Protein AF-A0A1X3S250-F1 (afdb_monomer)

Solvent-accessible surface area (backbone atoms only — not comparable to full-atom values): 18197 Å² total; per-residue (Å²): 143,84,85,87,80,84,82,84,82,81,82,79,81,74,83,74,82,69,75,74,77,58,88,49,60,51,81,50,33,41,76,58,89,95,43,52,24,30,37,88,42,95,91,46,81,68,36,69,43,74,90,66,44,82,90,53,36,37,72,77,42,85,48,98,58,72,47,31,34,34,35,21,74,93,45,43,24,33,60,45,40,74,47,64,90,83,69,45,76,91,66,44,45,75,47,97,41,36,34,41,36,37,89,93,40,46,23,20,75,65,39,76,51,96,61,88,76,51,73,92,52,51,44,81,55,57,51,50,37,33,33,38,62,73,49,42,27,39,61,71,52,52,68,53,80,93,62,49,36,85,54,52,43,71,61,41,74,32,28,32,32,33,87,52,34,35,37,30,53,70,104,54,80,37,79,44,80,50,89,82,46,73,45,56,40,77,65,21,59,51,34,29,39,47,65,82,40,32,23,47,68,74,44,77,38,87,87,54,46,65,92,42,52,42,66,76,32,56,48,35,34,33,24,72,73,15,38,20,48,65,84,51,74,34,74,60,58,60,91,87,59,59,50,87,54,49,40,77,78,48,99,43,30,34,31,56,70,72,51,34,33,42,47,54,74,48,61,43,64,50,75,87,42,50,55,89,56,51,47,77,50,77,52,100,52,37,39,34,43,28,38,90,85,40,37,32,45,29,35,53,58,78,66,100,73,44,38,53,74,46,78,103

Foldseek 3Di:
DDDDDDDDDDDDPDPPPPPPPPPFQDPCWDDDPNFIWGHLDPPDDTATAPPADPVQKHWPADDNDQWTWIDHDQWIDTRSHTDDSVFDPVQWDDDPVAWIDTPQWIDGSRHTAPDGADVVQWDDAAAQWIHSLVWIAGSRNHTDPPDNSVQWHAQHHQWIDGPFWIWGDDPDIDIGGADPDKHAQPPAAQWIQGNNFIGRSNHTDPPAHSVQWADAHNQWIDGLQAIGRRNDGARADDNPDRSVQWHDPDPQWIDSQPWIWGHALYIDTDPPARPVQWDWDDDVQWIWIHSPPWIKIWGNDDDPRDIDIDTD

Secondary structure (DSSP, 8-state):
--PPPP----------------TT--TTEEEETTEEEE-SSTTSPPEEPTT--TTT-EEEE--SSS--EEEETTEEEETTEEPPTT--GGG-EEETTTEEEETTEEEETTEEPSS---TTT-EE-STTEEE-SS-EEETTS-B-TT--TTT-EEEETTEEE-SSEEEEEESEEEEEE-SS-EEE-TTSTTEEEETTEEEETTEEETT--TTT-EE-SSSEEEETTEEEETTEEE--S-TT--GGG-EESSSSEEE-SS-EEEESSSEEEE-S--TTT-EEEEETTEEEEE-SS-EEEEES-SSSS--EEEE-

Mean predicted aligned error: 8.15 Å

Organism: NCBI:txid1082703

InterPro domains:
  IPR027375 DKNYY family [PF13644] (49-168)

Radius of gyration: 29.49 Å; Cα contacts (8 Å, |Δi|>4): 627; chains: 1; bounding box: 50×107×64 Å

pLDDT: mean 89.47, std 16.13, range [28.0, 98.62]

Nearest PDB structures (foldseek):
  5mu3-assembly1_B  TM=7.325E-01  e=1.587E+00  Kluyveromyces lactis NRRL Y-1140
  4bq8-assembly1_C  TM=4.666E-01  e=1.672E+00  Homo sapiens
  1jy4-assembly1_B  TM=6.404E-01  e=6.134E+00  unclassified
  4q1v-assembly1_B  TM=1.513E-01  e=3.211E-02  Bacteroides ovatus ATCC 8483
  8fjp-assembly1_A  TM=1.403E-01  e=2.200E-01  Aedes aegypti

Sequence (312 aa):
MRKASAVFVVFFATQQCMAMEKDNVKYPYKLIGDKIVFQPAANIAPEVLPDINPESFKVIYRNHGGINIASSGENYYCNASKLPNDFNPDAARVFDGEFLFANNKAYAECNLLDFNVDVEHFKDLDFPFFTDKKVVLTITGEKIEGVDAGSFVTLSTHQAKDKNNYYFVAGKTVVLPYKRNASAYPPCYGWANIDGALYYEGSKHPDADVSTFKCFSFTMSADKHGFYVYDKRQPVIPADTAVKNINPVSEHVFSDGKYVWFVAVDAELIKDVNPKKMHIEQDSGEVRISDGVNQWACILMKDKYDSSCHKI

Structure (mmCIF, N/CA/C/O backbone):
data_AF-A0A1X3S250-F1
#
_entry.id   AF-A0A1X3S250-F1
#
loop_
_atom_site.group_PDB
_atom_site.id
_atom_site.type_symbol
_atom_site.label_atom_id
_atom_site.label_alt_id
_atom_site.label_comp_id
_atom_site.label_asym_id
_atom_site.label_entity_id
_atom_site.label_seq_id
_atom_site.pdbx_PDB_ins_code
_atom_site.Cartn_x
_atom_site.Cartn_y
_atom_site.Cartn_z
_atom_site.occupancy
_atom_site.B_iso_or_equiv
_atom_site.auth_seq_id
_atom_site.auth_comp_id
_atom_site.auth_asym_id
_atom_site.auth_atom_id
_atom_site.pdbx_PDB_model_num
ATOM 1 N N . MET A 1 1 ? 16.257 83.899 32.063 1.00 41.50 1 MET A N 1
ATOM 2 C CA . MET A 1 1 ? 15.112 83.629 31.165 1.00 41.50 1 MET A CA 1
ATOM 3 C C . MET A 1 1 ? 15.396 82.388 30.331 1.00 41.50 1 MET A C 1
ATOM 5 O O . MET A 1 1 ? 16.230 82.465 29.443 1.00 41.50 1 MET A O 1
ATOM 9 N N . ARG A 1 2 ? 14.722 81.269 30.607 1.00 34.72 2 ARG A N 1
ATOM 10 C CA . ARG A 1 2 ? 14.191 80.315 29.614 1.00 34.72 2 ARG A CA 1
ATOM 11 C C . ARG A 1 2 ? 13.387 79.254 30.370 1.00 34.72 2 ARG A C 1
ATOM 13 O O . ARG A 1 2 ? 13.834 78.732 31.382 1.00 34.72 2 ARG A O 1
ATOM 20 N N . LYS A 1 3 ? 12.143 79.098 29.924 1.00 33.22 3 LYS A N 1
ATOM 21 C CA . LYS A 1 3 ? 11.035 78.387 30.563 1.00 33.22 3 LYS A CA 1
ATOM 22 C C . LYS A 1 3 ? 11.255 76.872 30.513 1.00 33.22 3 LYS A C 1
ATOM 24 O O . LYS A 1 3 ? 11.549 76.350 29.441 1.00 33.22 3 LYS A O 1
ATOM 29 N N . ALA A 1 4 ? 11.031 76.184 31.630 1.00 31.53 4 ALA A N 1
ATOM 30 C CA . ALA A 1 4 ? 10.758 74.752 31.637 1.00 31.53 4 ALA A CA 1
ATOM 31 C C . ALA A 1 4 ? 9.284 74.550 31.251 1.00 31.53 4 ALA A C 1
ATOM 33 O O . ALA A 1 4 ? 8.396 75.066 31.927 1.00 31.53 4 ALA A O 1
ATOM 34 N N .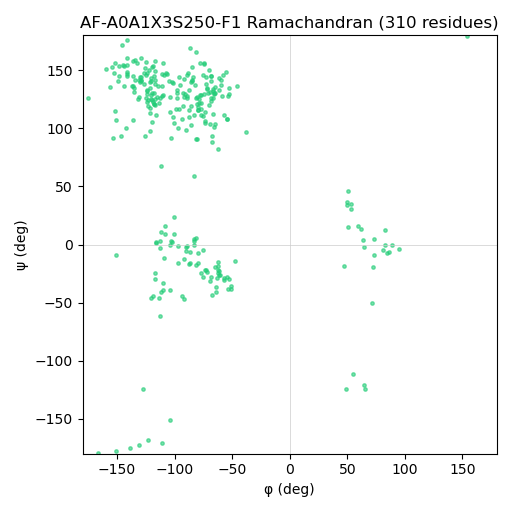 SER A 1 5 ? 9.030 73.857 30.140 1.00 34.75 5 SER A N 1
ATOM 35 C CA . SER A 1 5 ? 7.689 73.389 29.779 1.00 34.75 5 SER A CA 1
ATOM 36 C C . SER A 1 5 ? 7.559 71.945 30.249 1.00 34.75 5 SER A C 1
ATOM 38 O O . SER A 1 5 ? 8.313 71.086 29.798 1.00 34.75 5 SER A O 1
ATOM 40 N N . ALA A 1 6 ? 6.637 71.696 31.176 1.00 32.72 6 ALA A N 1
ATOM 41 C CA . ALA A 1 6 ? 6.258 70.353 31.588 1.00 32.72 6 ALA A CA 1
ATOM 42 C C . ALA A 1 6 ? 5.303 69.774 30.535 1.00 32.72 6 ALA A C 1
ATOM 44 O O . ALA A 1 6 ? 4.262 70.366 30.249 1.00 32.72 6 ALA A O 1
ATOM 45 N N . VAL A 1 7 ? 5.668 68.640 29.940 1.00 33.38 7 VAL A N 1
ATOM 46 C CA . VAL A 1 7 ? 4.789 67.877 29.049 1.00 33.38 7 VAL A CA 1
ATOM 47 C C . VAL A 1 7 ? 3.975 66.920 29.915 1.00 33.38 7 VAL A C 1
ATOM 49 O O . VAL A 1 7 ? 4.530 66.039 30.566 1.00 33.38 7 VAL A O 1
ATOM 52 N N . PHE A 1 8 ? 2.659 67.116 29.936 1.00 29.16 8 PHE A N 1
ATOM 53 C CA . PHE A 1 8 ? 1.697 66.161 30.481 1.00 29.16 8 PHE A CA 1
ATOM 54 C C . PHE A 1 8 ? 1.513 65.029 29.466 1.00 29.16 8 PHE A C 1
ATOM 56 O O . PHE A 1 8 ? 1.035 65.270 28.359 1.00 29.16 8 PHE A O 1
ATOM 63 N N . VAL A 1 9 ? 1.874 63.800 29.836 1.00 31.94 9 VAL A N 1
ATOM 64 C CA . VAL A 1 9 ? 1.504 62.599 29.078 1.00 31.94 9 VAL A CA 1
ATOM 65 C C . VAL A 1 9 ? 0.330 61.947 29.795 1.00 31.94 9 VAL A C 1
ATOM 67 O O . VAL A 1 9 ? 0.462 61.435 30.904 1.00 31.94 9 VAL A O 1
ATOM 70 N N . VAL A 1 10 ? -0.837 62.016 29.161 1.00 31.94 10 VAL A N 1
ATOM 71 C CA . VAL A 1 10 ? -2.052 61.319 29.584 1.00 31.94 10 VAL A CA 1
ATOM 72 C C . VAL A 1 10 ? -1.938 59.872 29.107 1.00 31.94 10 VAL A C 1
ATOM 74 O O . VAL A 1 10 ? -1.895 59.619 27.905 1.00 31.94 10 VAL A O 1
ATOM 77 N N . PHE A 1 11 ? -1.879 58.919 30.038 1.00 28.00 11 PHE A N 1
ATOM 78 C CA . PHE A 1 11 ? -2.019 57.502 29.712 1.00 28.00 11 PHE A CA 1
ATOM 79 C C . PHE A 1 11 ? -3.487 57.213 29.384 1.00 28.00 11 PHE A C 1
ATOM 81 O O . PHE A 1 11 ? -4.334 57.155 30.275 1.00 28.00 11 PHE A O 1
ATOM 88 N N . PHE A 1 12 ? -3.793 57.008 28.104 1.00 32.56 12 PHE A N 1
ATOM 89 C CA . PHE A 1 12 ? -4.998 56.285 27.716 1.00 32.56 12 PHE A CA 1
ATOM 90 C C . PHE A 1 12 ? -4.765 54.802 28.011 1.00 32.56 12 PHE A C 1
ATOM 92 O O . PHE A 1 12 ? -4.041 54.121 27.285 1.00 32.56 12 PHE A O 1
ATOM 99 N N . ALA A 1 13 ? -5.370 54.303 29.089 1.00 32.78 13 ALA A N 1
ATOM 100 C CA . ALA A 1 13 ? -5.520 52.872 29.303 1.00 32.78 13 ALA A CA 1
ATOM 101 C C . ALA A 1 13 ? -6.493 52.341 28.240 1.00 32.78 13 ALA A C 1
ATOM 103 O O . ALA A 1 13 ? -7.710 52.405 28.398 1.00 32.78 13 ALA A O 1
ATOM 104 N N . THR A 1 14 ? -5.955 51.867 27.118 1.00 34.59 14 THR A N 1
ATOM 105 C CA . THR A 1 14 ? -6.724 51.026 26.206 1.00 34.59 14 THR A CA 1
ATOM 106 C C . THR A 1 14 ? -6.856 49.666 26.870 1.00 34.59 14 THR A C 1
ATOM 108 O O . THR A 1 14 ? -5.876 48.976 27.142 1.00 34.59 14 THR A O 1
ATOM 111 N N . GLN A 1 15 ? -8.092 49.321 27.210 1.00 38.25 15 GLN A N 1
ATOM 112 C CA . GLN A 1 15 ? -8.458 48.025 27.747 1.00 38.25 15 GLN A CA 1
ATOM 113 C C . GLN A 1 15 ? -8.254 46.994 26.630 1.00 38.25 15 GLN A C 1
ATOM 115 O O . GLN A 1 15 ? -9.145 46.734 25.825 1.00 38.25 15 GLN A O 1
ATOM 120 N N . GLN A 1 16 ? -7.041 46.452 26.529 1.00 37.09 16 GLN A N 1
ATOM 121 C CA . GLN A 1 16 ? -6.788 45.252 25.748 1.00 37.09 16 GLN A CA 1
ATOM 122 C C . GLN A 1 16 ? -7.556 44.116 26.424 1.00 37.09 16 GLN A C 1
ATOM 124 O O . GLN A 1 16 ? -7.149 43.606 27.466 1.00 37.09 16 GLN A O 1
ATOM 129 N N . CYS A 1 17 ? -8.682 43.720 25.829 1.00 36.69 17 CYS A N 1
ATOM 130 C CA . CYS A 1 17 ? -9.191 42.362 25.967 1.00 36.69 17 CYS A CA 1
ATOM 131 C C . CYS A 1 17 ? -8.131 41.431 25.362 1.00 36.69 17 CYS A C 1
ATOM 133 O O . CYS A 1 17 ? -8.197 41.065 24.192 1.00 36.69 17 CYS A O 1
ATOM 135 N N . MET A 1 18 ? -7.102 41.108 26.144 1.00 36.44 18 MET A N 1
ATOM 136 C CA . MET A 1 18 ? -6.281 39.944 25.871 1.00 36.44 18 MET A CA 1
ATOM 137 C C . MET A 1 18 ? -7.172 38.741 26.156 1.00 36.44 18 MET A C 1
ATOM 139 O O . MET A 1 18 ? -7.466 38.436 27.311 1.00 36.44 18 MET A O 1
ATOM 143 N N . ALA A 1 19 ? -7.662 38.102 25.093 1.00 41.16 19 ALA A N 1
ATOM 144 C CA . ALA A 1 19 ? -8.111 36.727 25.188 1.00 41.16 19 ALA A CA 1
ATOM 145 C C . ALA A 1 19 ? -6.930 35.948 25.774 1.00 41.16 19 ALA A C 1
ATOM 147 O O . ALA A 1 19 ? -5.893 35.823 25.127 1.00 41.16 19 ALA A O 1
ATOM 148 N N . MET A 1 20 ? -7.046 35.532 27.036 1.00 40.56 20 MET A N 1
ATOM 149 C CA . MET A 1 20 ? -6.095 34.600 27.621 1.00 40.56 20 MET A CA 1
ATOM 150 C C . MET A 1 20 ? -6.108 33.367 26.720 1.00 40.56 20 MET A C 1
ATOM 152 O O . MET A 1 20 ? -7.121 32.666 26.662 1.00 40.56 20 MET A O 1
ATOM 156 N N . GLU A 1 21 ? -5.020 33.116 25.991 1.00 45.66 21 GLU A N 1
ATOM 157 C CA . GLU A 1 21 ? -4.751 31.769 25.504 1.00 45.66 21 GLU A CA 1
ATOM 158 C C . GLU A 1 21 ? -4.775 30.881 26.745 1.00 45.66 21 GLU A C 1
ATOM 160 O O . GLU A 1 21 ? -3.934 30.991 27.635 1.00 45.66 21 GLU A O 1
ATOM 165 N N . LYS A 1 22 ? -5.824 30.070 26.879 1.00 56.41 22 LYS A N 1
ATOM 166 C CA . LYS A 1 22 ? -5.882 29.073 27.937 1.00 56.41 22 LYS A CA 1
ATOM 167 C C . LYS A 1 22 ? -4.772 28.074 27.643 1.00 56.41 22 LYS A C 1
ATOM 169 O O . LYS A 1 22 ? -4.968 27.195 26.808 1.00 56.41 22 LYS A O 1
ATOM 174 N N . ASP A 1 23 ? -3.649 28.190 28.353 1.00 63.84 23 ASP A N 1
ATOM 175 C CA . ASP A 1 23 ? -2.428 27.362 28.244 1.00 63.84 23 ASP A CA 1
ATOM 176 C C . ASP A 1 23 ? -2.672 25.831 28.219 1.00 63.84 23 ASP A C 1
ATOM 178 O O . ASP A 1 23 ? -1.792 25.038 27.865 1.00 63.84 23 ASP A O 1
ATOM 182 N N . ASN A 1 24 ? -3.879 25.389 28.584 1.00 70.88 24 ASN A N 1
ATOM 183 C CA . ASN A 1 24 ? -4.291 23.990 28.627 1.00 70.88 24 ASN A CA 1
ATOM 184 C C . ASN A 1 24 ? -4.855 23.447 27.300 1.00 70.88 24 ASN A C 1
ATOM 186 O O . ASN A 1 24 ? -4.916 22.226 27.132 1.00 70.88 24 ASN A O 1
ATOM 190 N N . VAL A 1 25 ? -5.254 24.305 26.351 1.00 84.19 25 VAL A N 1
ATOM 191 C CA . VAL A 1 25 ? -5.767 23.870 25.040 1.00 84.19 25 VAL A CA 1
ATOM 192 C C . VAL A 1 25 ? -4.602 23.764 24.063 1.00 84.19 25 VAL A C 1
ATOM 194 O O . VAL A 1 25 ? -4.134 24.754 23.508 1.00 84.19 25 VAL A O 1
ATOM 197 N N . LYS A 1 26 ? -4.107 22.541 23.876 1.00 87.38 26 LYS A N 1
ATOM 198 C CA . LYS A 1 26 ? -2.949 22.246 23.026 1.00 87.38 26 LYS A CA 1
ATOM 199 C C . LYS A 1 26 ? -3.382 21.481 21.784 1.00 87.38 26 LYS A C 1
ATOM 201 O O . LYS A 1 26 ? -4.267 20.629 21.861 1.00 87.38 26 LYS A O 1
ATOM 206 N N . TYR A 1 27 ? -2.682 21.723 20.676 1.00 86.94 27 TYR A N 1
ATOM 207 C CA . TYR A 1 27 ? -2.815 20.939 19.446 1.00 86.94 27 TYR A CA 1
ATOM 208 C C . TYR A 1 27 ? -2.828 19.420 19.752 1.00 86.94 27 TYR A C 1
ATOM 210 O O . TYR A 1 27 ? -1.999 18.982 20.563 1.00 86.94 27 TYR A O 1
ATOM 218 N N . PRO A 1 28 ? -3.720 18.620 19.126 1.00 92.25 28 PRO A N 1
ATOM 219 C CA . PRO A 1 28 ? -4.614 18.967 18.005 1.00 92.25 28 PRO A CA 1
ATOM 220 C C . PRO A 1 28 ? -5.911 19.696 18.386 1.00 92.25 28 PRO A C 1
ATOM 222 O O . PRO A 1 28 ? -6.731 19.974 17.515 1.00 92.25 28 PRO A O 1
ATOM 225 N N . TYR A 1 29 ? -6.096 20.057 19.655 1.00 93.75 29 TYR A N 1
ATOM 226 C CA . TYR A 1 29 ? -7.234 20.856 20.099 1.00 93.75 29 TYR A CA 1
ATOM 227 C C . TYR A 1 29 ? -6.938 22.353 20.013 1.00 93.75 29 TYR A C 1
ATOM 229 O O . TYR A 1 29 ? -5.799 22.786 20.203 1.00 93.75 29 TYR A O 1
ATOM 237 N N . LYS A 1 30 ? -7.965 23.155 19.725 1.00 92.00 30 LYS A N 1
ATOM 238 C CA . LYS A 1 30 ? -7.866 24.619 19.629 1.00 92.00 30 LYS A CA 1
ATOM 239 C C . LYS A 1 30 ? -9.104 25.285 20.210 1.00 92.00 30 LYS A C 1
ATOM 241 O O . LYS A 1 30 ? -10.186 24.703 20.209 1.00 92.00 30 LYS A O 1
ATOM 246 N N . LEU A 1 31 ? -8.940 26.520 20.668 1.00 90.12 31 LEU A N 1
ATOM 247 C CA . LEU A 1 31 ? -10.047 27.389 21.043 1.00 90.12 31 LEU A CA 1
ATOM 248 C C . LEU A 1 31 ? -10.439 28.238 19.823 1.00 90.12 31 LEU A C 1
ATOM 250 O O . LEU A 1 31 ? -9.614 28.990 19.307 1.00 90.12 31 LEU A O 1
ATOM 254 N N . ILE A 1 32 ? -11.679 28.111 19.350 1.00 89.06 32 ILE A N 1
ATOM 255 C CA . ILE A 1 32 ? -12.254 28.962 18.299 1.00 89.06 32 ILE A CA 1
ATOM 256 C C . ILE A 1 32 ? -13.474 29.666 18.891 1.00 89.06 32 ILE A C 1
ATOM 258 O O . ILE A 1 32 ? -14.523 29.055 19.095 1.00 89.06 32 ILE A O 1
ATOM 262 N N . GLY A 1 33 ? -13.325 30.959 19.182 1.00 85.94 33 GLY A N 1
ATOM 263 C CA . GLY A 1 33 ? -14.316 31.698 19.962 1.00 85.94 33 GLY A CA 1
ATOM 264 C C . GLY A 1 33 ? -14.408 31.141 21.384 1.00 85.94 33 GLY A C 1
ATOM 265 O O . GLY A 1 33 ? -13.413 31.107 22.102 1.00 85.94 33 GLY A O 1
ATOM 266 N N . ASP A 1 34 ? -15.595 30.691 21.776 1.00 85.06 34 ASP A N 1
ATOM 267 C CA . ASP A 1 34 ? -15.893 30.045 23.059 1.00 85.06 34 ASP A CA 1
ATOM 268 C C . ASP A 1 34 ? -15.893 28.506 22.987 1.00 85.06 34 ASP A C 1
ATOM 270 O O . ASP A 1 34 ? -16.083 27.835 24.004 1.00 85.06 34 ASP A O 1
ATOM 274 N N . LYS A 1 35 ? -15.657 27.931 21.802 1.00 90.56 35 LYS A N 1
ATOM 275 C CA . LYS A 1 35 ? -15.717 26.485 21.559 1.00 90.56 35 LYS A CA 1
ATOM 276 C C . LYS A 1 35 ? -14.330 25.869 21.514 1.00 90.56 35 LYS A C 1
ATOM 278 O O . LYS A 1 35 ? -13.418 26.407 20.886 1.00 90.56 35 LYS A O 1
ATOM 283 N N . ILE A 1 36 ? -14.199 24.691 22.115 1.00 93.50 36 ILE A N 1
ATOM 284 C CA . ILE A 1 36 ? -13.033 23.832 21.913 1.00 93.50 36 ILE A CA 1
ATOM 285 C C . ILE A 1 36 ? -13.324 22.890 20.751 1.00 93.50 36 ILE A C 1
ATOM 287 O O . ILE A 1 36 ? -14.373 22.245 20.699 1.00 93.50 36 ILE A O 1
ATOM 291 N N . VAL A 1 37 ? -12.388 22.841 19.810 1.00 94.62 37 VAL A N 1
ATOM 292 C CA . VAL A 1 37 ? -12.476 22.017 18.607 1.00 94.62 37 VAL A CA 1
ATOM 293 C C . VAL A 1 37 ? -11.289 21.071 18.516 1.00 94.62 37 VAL A C 1
ATOM 295 O O . VAL A 1 37 ? -10.192 21.406 18.965 1.00 94.62 37 VAL A O 1
ATOM 298 N N . PHE A 1 38 ? -11.497 19.918 17.895 1.00 95.12 38 PHE A N 1
ATOM 299 C CA . PHE A 1 38 ? -10.444 19.033 17.419 1.00 95.12 38 PHE A CA 1
ATOM 300 C C . PHE A 1 38 ? -10.128 19.384 15.964 1.00 95.12 38 PHE A C 1
ATOM 302 O O . PHE A 1 38 ? -11.022 19.473 15.124 1.00 95.12 38 PHE A O 1
ATOM 309 N N . GLN A 1 39 ? -8.855 19.634 15.665 1.00 93.44 39 GLN A N 1
ATOM 310 C CA . GLN A 1 39 ? -8.399 19.942 14.316 1.00 93.44 39 GLN A CA 1
ATOM 311 C C . GLN A 1 39 ? -6.978 19.387 14.096 1.00 93.44 39 GLN A C 1
ATOM 313 O O . GLN A 1 39 ? -5.990 20.076 14.383 1.00 93.44 39 GLN A O 1
ATOM 318 N N . PRO A 1 40 ? -6.851 18.161 13.559 1.00 90.81 40 PRO A N 1
ATOM 319 C CA . PRO A 1 40 ? -5.563 17.482 13.438 1.00 90.81 40 PRO A CA 1
ATOM 320 C C . PRO A 1 40 ? -4.673 18.082 12.345 1.00 90.81 40 PRO A C 1
ATOM 322 O O . PRO A 1 40 ? -3.456 17.984 12.427 1.00 90.81 40 PRO A O 1
ATOM 325 N N . ALA A 1 41 ? -5.222 18.782 11.354 1.00 89.31 41 ALA A N 1
ATOM 326 C CA . ALA A 1 41 ? -4.429 19.507 10.365 1.00 89.31 41 ALA A CA 1
ATOM 327 C C . ALA A 1 41 ? -5.115 20.813 9.961 1.00 89.31 41 ALA A C 1
ATOM 329 O O . ALA A 1 41 ? -6.335 20.935 10.033 1.00 89.31 41 ALA A O 1
ATOM 330 N N . ALA A 1 42 ? -4.336 21.805 9.524 1.00 87.19 42 ALA A N 1
ATOM 331 C CA . ALA A 1 42 ? -4.861 23.130 9.180 1.00 87.19 42 ALA A CA 1
ATOM 332 C C . ALA A 1 42 ? -5.890 23.102 8.031 1.00 87.19 42 ALA A C 1
ATOM 334 O O . ALA A 1 42 ? -6.751 23.974 7.962 1.00 87.19 42 ALA A O 1
ATOM 335 N N . ASN A 1 43 ? -5.806 22.102 7.152 1.00 89.75 43 ASN A N 1
ATOM 336 C CA . ASN A 1 43 ? -6.699 21.885 6.015 1.00 89.75 43 ASN A CA 1
ATOM 337 C C . ASN A 1 43 ? -7.922 21.004 6.333 1.00 89.75 43 ASN A C 1
ATOM 339 O O . ASN A 1 43 ? -8.741 20.786 5.444 1.00 89.75 43 ASN A O 1
ATOM 343 N N . ILE A 1 44 ? -8.054 20.491 7.560 1.00 90.31 44 ILE A N 1
ATOM 344 C CA . ILE A 1 44 ? -9.221 19.716 8.003 1.00 90.31 44 ILE A CA 1
ATOM 345 C C . ILE A 1 44 ? -10.192 20.662 8.714 1.00 90.31 44 ILE A C 1
ATOM 347 O O . ILE A 1 44 ? -9.771 21.528 9.488 1.00 90.31 44 ILE A O 1
ATOM 351 N N . ALA A 1 45 ? -11.489 20.527 8.432 1.00 94.12 45 ALA A N 1
ATOM 352 C CA . ALA A 1 45 ? -12.516 21.314 9.104 1.00 94.12 45 ALA A CA 1
ATOM 353 C C . ALA A 1 45 ? -12.503 21.013 10.617 1.00 94.12 45 ALA A C 1
ATOM 355 O O . ALA A 1 45 ? -12.448 19.845 10.994 1.00 94.12 45 ALA A O 1
ATOM 356 N N . PRO A 1 46 ? -12.528 22.033 11.491 1.00 94.38 46 PRO A N 1
ATOM 357 C CA . PRO A 1 46 ? -12.528 21.810 12.929 1.00 94.38 46 PRO A CA 1
ATOM 358 C C . PRO A 1 46 ? -13.833 21.146 13.385 1.00 94.38 46 PRO A C 1
ATOM 360 O O . PRO A 1 46 ? -14.924 21.622 13.066 1.00 94.38 46 PRO A O 1
ATOM 363 N N . GLU A 1 47 ? -13.715 20.093 14.186 1.00 95.81 47 GLU A N 1
ATOM 364 C CA . GLU A 1 47 ? -14.847 19.384 14.783 1.00 95.81 47 GLU A CA 1
ATOM 365 C C . GLU A 1 47 ? -15.082 19.873 16.212 1.00 95.81 47 GLU A C 1
ATOM 367 O O . GLU A 1 47 ? -14.166 19.902 17.032 1.00 95.81 47 GLU A O 1
ATOM 372 N N . VAL A 1 48 ? -16.308 20.295 16.521 1.00 94.62 48 VAL A N 1
ATOM 373 C CA . VAL A 1 48 ? -16.656 20.844 17.840 1.00 94.62 48 VAL A CA 1
ATOM 374 C C . VAL A 1 48 ? -16.831 19.712 18.845 1.00 94.62 48 VAL A C 1
ATOM 376 O O . VAL A 1 48 ? -17.622 18.801 18.609 1.00 94.62 48 VAL A O 1
ATOM 379 N N . LEU A 1 49 ? -16.157 19.807 19.992 1.00 94.44 49 LEU A N 1
ATOM 380 C CA . LEU A 1 49 ? -16.380 18.871 21.090 1.00 94.44 49 LEU A CA 1
ATOM 381 C C . LEU A 1 49 ? -17.687 19.238 21.824 1.00 94.44 49 LEU A C 1
ATOM 383 O O . LEU A 1 49 ? -17.855 20.401 22.214 1.00 94.44 49 LEU A O 1
ATOM 387 N N . PRO A 1 50 ? -18.613 18.285 22.036 1.00 90.81 50 PRO A N 1
ATOM 388 C CA . PRO A 1 50 ? -19.844 18.532 22.785 1.00 90.81 50 PRO A CA 1
ATOM 389 C C . PRO A 1 50 ? -19.569 18.628 24.294 1.00 90.81 50 PRO A C 1
ATOM 391 O O . PRO A 1 50 ? -18.600 18.061 24.780 1.00 90.81 50 PRO A O 1
ATOM 394 N N . ASP A 1 51 ? -20.441 19.301 25.052 1.00 89.88 51 ASP A N 1
ATOM 395 C CA . ASP A 1 51 ? -20.457 19.299 26.531 1.00 89.88 51 ASP A CA 1
ATOM 396 C C . ASP A 1 51 ? -19.126 19.661 27.231 1.00 89.88 51 ASP A C 1
ATOM 398 O O . ASP A 1 51 ? -18.787 19.128 28.296 1.00 89.88 51 ASP A O 1
ATOM 402 N N . ILE A 1 52 ? -18.357 20.579 26.642 1.00 91.25 52 ILE A N 1
ATOM 403 C CA . ILE A 1 52 ? -17.076 21.030 27.191 1.00 91.25 52 ILE A CA 1
ATOM 404 C C . ILE A 1 52 ? -17.265 22.194 28.161 1.00 91.25 52 ILE A C 1
ATOM 406 O O . ILE A 1 52 ? -17.895 23.199 27.845 1.00 91.25 52 ILE A O 1
ATOM 410 N N . ASN A 1 53 ? -16.611 22.094 29.316 1.00 88.75 53 ASN A N 1
ATOM 411 C CA . ASN A 1 53 ? -16.222 23.228 30.142 1.00 88.75 53 ASN A CA 1
ATOM 412 C C . ASN A 1 53 ? -14.777 23.644 29.784 1.00 88.75 53 ASN A C 1
ATOM 414 O O . ASN A 1 53 ? -13.824 22.939 30.145 1.00 88.75 53 ASN A O 1
ATOM 418 N N . PRO A 1 54 ? -14.576 24.791 29.107 1.00 84.31 54 PRO A N 1
ATOM 419 C CA . PRO A 1 54 ? -13.247 25.221 28.687 1.00 84.31 54 PRO A CA 1
ATOM 420 C C . PRO A 1 54 ? -12.286 25.533 29.844 1.00 84.31 54 PRO A C 1
ATOM 422 O O . PRO A 1 54 ? -11.085 25.592 29.614 1.00 84.31 54 PRO A O 1
ATOM 425 N N . GLU A 1 55 ? -12.769 25.780 31.068 1.00 86.12 55 GLU A N 1
ATOM 426 C CA . GLU A 1 55 ? -11.903 26.022 32.241 1.00 86.12 55 GLU A CA 1
ATOM 427 C C . GLU A 1 55 ? -11.265 24.742 32.789 1.00 86.12 55 GLU A C 1
ATOM 429 O O . GLU A 1 55 ? -10.182 24.778 33.371 1.00 86.12 55 GLU A O 1
ATOM 434 N N . SER A 1 56 ? -11.920 23.597 32.604 1.00 91.50 56 SER A N 1
ATOM 435 C CA . SER A 1 56 ? -11.439 22.300 33.087 1.00 91.50 56 SER A CA 1
ATOM 436 C C . SER A 1 56 ? -10.830 21.435 31.984 1.00 91.50 56 SER A C 1
ATOM 438 O O . SER A 1 56 ? -10.443 20.300 32.261 1.00 91.50 56 SER A O 1
ATOM 440 N N . PHE A 1 57 ? -10.745 21.950 30.751 1.00 93.69 57 PHE A N 1
ATOM 441 C CA . PHE A 1 57 ? -10.235 21.201 29.609 1.00 93.69 57 PHE A CA 1
ATOM 442 C C . PHE A 1 57 ? -8.749 20.876 29.758 1.00 93.69 57 PHE A C 1
ATOM 444 O O . PHE A 1 57 ? -7.935 21.763 30.029 1.00 93.69 57 PHE A O 1
ATOM 451 N N . LYS A 1 58 ? -8.388 19.609 29.547 1.00 93.69 58 LYS A N 1
ATOM 452 C CA . LYS A 1 58 ? -7.004 19.130 29.594 1.00 93.69 58 LYS A CA 1
ATOM 453 C C . LYS A 1 58 ? -6.776 18.051 28.549 1.00 93.69 58 LYS A C 1
ATOM 455 O O . LYS A 1 58 ? -7.565 17.120 28.428 1.00 93.69 58 LYS A O 1
ATOM 460 N N . VAL A 1 59 ? -5.653 18.130 27.844 1.00 93.25 59 VAL A N 1
ATOM 461 C CA . VAL A 1 59 ? -5.168 17.020 27.014 1.00 93.25 59 VAL A CA 1
ATOM 462 C C . VAL A 1 59 ? -4.466 16.011 27.925 1.00 93.25 59 VAL A C 1
ATOM 464 O O . VAL A 1 59 ? -3.515 16.372 28.615 1.00 93.25 59 VAL A O 1
ATOM 467 N N . ILE A 1 60 ? -4.947 14.768 27.939 1.00 92.38 60 ILE A N 1
ATOM 468 C CA . ILE A 1 60 ? -4.428 13.670 28.772 1.00 92.38 60 ILE A CA 1
ATOM 469 C C . ILE A 1 60 ? -3.399 12.853 27.996 1.00 92.38 60 ILE A C 1
ATOM 471 O O . ILE A 1 60 ? -2.334 12.531 28.514 1.00 92.38 60 ILE A O 1
ATOM 475 N N . TYR A 1 61 ? -3.708 12.542 26.741 1.00 91.62 61 TYR A N 1
ATOM 476 C CA . TYR A 1 61 ? -2.831 11.800 25.851 1.00 91.62 61 TYR A CA 1
ATOM 477 C C . TYR A 1 61 ? -2.819 12.476 24.489 1.00 91.62 61 TYR A C 1
ATOM 479 O O . TYR A 1 61 ? -3.871 12.797 23.932 1.00 91.62 61 TYR A O 1
ATOM 487 N N . ARG A 1 62 ? -1.617 12.691 23.957 1.00 89.25 62 ARG A N 1
ATOM 488 C CA . ARG A 1 62 ? -1.417 13.268 22.633 1.00 89.25 62 ARG A CA 1
ATOM 489 C C . ARG A 1 62 ? -0.558 12.331 21.812 1.00 89.25 62 ARG A C 1
ATOM 491 O O . ARG A 1 62 ? 0.568 12.035 22.208 1.00 89.25 62 ARG A O 1
ATOM 498 N N . ASN A 1 63 ? -1.064 11.972 20.646 1.00 82.94 63 ASN A N 1
ATOM 499 C CA . ASN A 1 63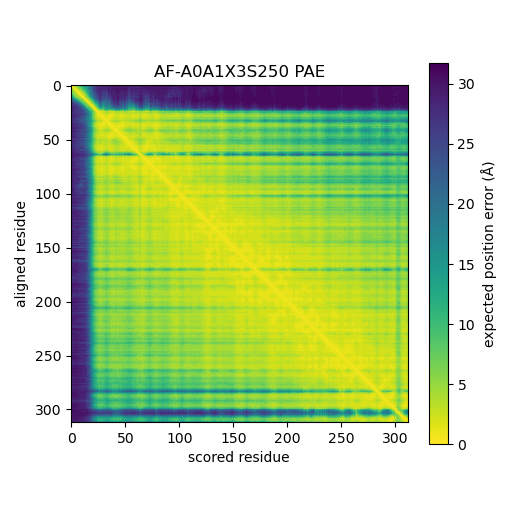 ? -0.292 11.323 19.608 1.00 82.94 63 ASN A CA 1
ATOM 500 C C . ASN A 1 63 ? -0.258 12.231 18.374 1.00 82.94 63 ASN A C 1
ATOM 502 O O . ASN A 1 63 ? -1.185 12.996 18.123 1.00 82.94 63 ASN A O 1
ATOM 506 N N . HIS A 1 64 ? 0.822 12.155 17.604 1.00 71.12 64 HIS A N 1
ATOM 507 C CA . HIS A 1 64 ? 0.866 12.762 16.276 1.00 71.12 64 HIS A CA 1
ATOM 508 C C . HIS A 1 64 ? 0.070 11.939 15.231 1.00 71.12 64 HIS A C 1
ATOM 510 O O . HIS A 1 64 ? -0.054 12.397 14.099 1.00 71.12 64 HIS A O 1
ATOM 516 N N . GLY A 1 65 ? -0.458 10.764 15.615 1.00 65.19 65 GLY A N 1
ATOM 517 C CA . GLY A 1 65 ? -1.324 9.869 14.825 1.00 65.19 65 GLY A CA 1
ATOM 518 C C . GLY A 1 65 ? -2.817 9.899 15.209 1.00 65.19 65 GLY A C 1
ATOM 519 O O . GLY A 1 65 ? -3.319 10.926 15.673 1.00 65.19 65 GLY A O 1
ATOM 520 N N . GLY A 1 66 ? -3.521 8.775 15.001 1.00 84.06 66 GLY A N 1
ATOM 521 C CA . GLY A 1 66 ? -4.990 8.688 14.985 1.00 84.06 66 GLY A CA 1
ATOM 522 C C . GLY A 1 66 ? -5.733 9.014 16.289 1.00 84.06 66 GLY A C 1
ATOM 523 O O . GLY A 1 66 ? -6.793 9.637 16.236 1.00 84.06 66 GLY A O 1
ATOM 524 N N . ILE A 1 67 ? -5.204 8.649 17.465 1.00 93.94 67 ILE A N 1
ATOM 525 C CA . ILE A 1 67 ? -5.917 8.790 18.753 1.00 93.94 67 ILE A CA 1
ATOM 526 C C . ILE A 1 67 ? -5.321 9.863 19.670 1.00 93.94 67 ILE A C 1
ATOM 528 O O . ILE A 1 67 ? -4.145 9.829 20.032 1.00 93.94 67 ILE A O 1
ATOM 532 N N . ASN A 1 68 ? -6.177 10.768 20.155 1.00 94.75 68 ASN A N 1
ATOM 533 C CA . ASN A 1 68 ? -5.866 11.750 21.195 1.00 94.75 68 ASN A CA 1
ATOM 534 C C . ASN A 1 68 ? -6.927 11.707 22.289 1.00 94.75 68 ASN A C 1
ATOM 536 O O . ASN A 1 68 ? -8.108 11.635 21.977 1.00 94.75 68 ASN A O 1
ATOM 540 N N . ILE A 1 69 ? -6.532 11.831 23.557 1.00 95.38 69 ILE A N 1
ATOM 541 C CA . ILE A 1 69 ? -7.468 11.794 24.688 1.00 95.38 69 ILE A CA 1
ATOM 542 C C . ILE A 1 69 ? -7.438 13.124 25.428 1.00 95.38 69 ILE A C 1
ATOM 544 O O . ILE A 1 69 ? -6.372 13.613 25.809 1.00 95.38 69 ILE A O 1
ATOM 548 N N . ALA A 1 70 ? -8.614 13.689 25.666 1.00 95.44 70 ALA A N 1
ATOM 549 C CA . ALA A 1 70 ? -8.798 14.883 26.476 1.00 95.44 70 ALA A CA 1
ATOM 550 C C . ALA A 1 70 ? -9.877 14.665 27.540 1.00 95.44 70 ALA A C 1
ATOM 552 O O . ALA A 1 70 ? -10.713 13.770 27.424 1.00 95.44 70 ALA A O 1
ATOM 553 N N . SER A 1 71 ? -9.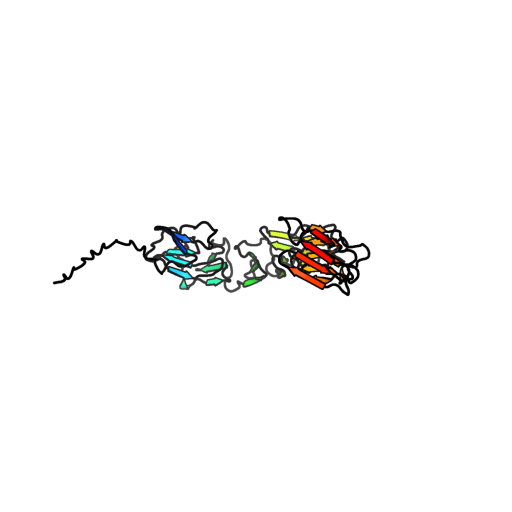870 15.498 28.574 1.00 95.38 71 SER A N 1
ATOM 554 C CA . SER A 1 71 ? -10.944 15.586 29.559 1.00 95.38 71 SER A CA 1
ATOM 555 C C . SER A 1 71 ? -11.473 17.002 29.687 1.00 95.38 71 SER A C 1
ATOM 557 O O . SER A 1 71 ? -10.789 17.979 29.381 1.00 95.38 71 SER A O 1
ATOM 559 N N . SER A 1 72 ? -12.711 17.108 30.159 1.00 94.69 72 SER A N 1
ATOM 560 C CA . SER A 1 72 ? -13.329 18.359 30.581 1.00 94.69 72 SER A CA 1
ATOM 561 C C . SER A 1 72 ? -14.360 18.070 31.670 1.00 94.69 72 SER A C 1
ATOM 563 O O . SER A 1 72 ? -15.423 17.503 31.414 1.00 94.69 72 SER A O 1
ATOM 565 N N . GLY A 1 73 ? -14.027 18.439 32.909 1.00 92.50 73 GLY A N 1
ATOM 566 C CA . GLY A 1 73 ? -14.810 18.049 34.081 1.00 92.50 73 GLY A CA 1
ATOM 567 C C . GLY A 1 73 ? -14.751 16.534 34.272 1.00 92.50 73 GLY A C 1
ATOM 568 O O . GLY A 1 73 ? -13.660 15.977 34.343 1.00 92.50 73 GLY A O 1
ATOM 569 N N . GLU A 1 74 ? -15.913 15.886 34.322 1.00 91.56 74 GLU A N 1
ATOM 570 C CA . GLU A 1 74 ? -16.047 14.423 34.427 1.00 91.56 74 GLU A CA 1
ATOM 571 C C . GLU A 1 74 ? -16.100 13.723 33.057 1.00 91.56 74 GLU A C 1
ATOM 573 O O . GLU A 1 74 ? -16.112 12.498 32.985 1.00 91.56 74 GLU A O 1
ATOM 578 N N . ASN A 1 75 ? -16.133 14.488 31.960 1.00 95.31 75 ASN A N 1
ATOM 579 C CA . ASN A 1 75 ? -16.220 13.936 30.612 1.00 95.31 75 ASN A CA 1
ATOM 580 C C . ASN A 1 75 ? -14.830 13.671 30.026 1.00 95.31 75 ASN A C 1
ATOM 582 O O . ASN A 1 75 ? -13.905 14.470 30.211 1.00 95.31 75 ASN A O 1
ATOM 586 N N . TYR A 1 76 ? -14.733 12.612 29.225 1.00 96.00 76 TYR A N 1
ATOM 587 C CA . TYR A 1 76 ? -13.554 12.268 28.437 1.00 96.00 76 TYR A CA 1
ATOM 588 C C . TYR A 1 76 ? -13.888 12.241 26.950 1.00 96.00 76 TYR A C 1
ATOM 590 O O . TYR A 1 76 ? -15.026 11.982 26.558 1.00 96.00 76 TYR A O 1
ATOM 598 N N . TYR A 1 77 ? -12.881 12.500 26.127 1.00 96.19 77 TYR A N 1
ATOM 599 C CA . TYR A 1 77 ? -13.010 12.618 24.681 1.00 96.19 77 TYR A CA 1
ATOM 600 C C . TYR A 1 77 ? -11.861 11.880 24.010 1.00 96.19 77 TYR A C 1
ATOM 602 O O . TYR A 1 77 ? -10.717 12.016 24.442 1.00 96.19 77 TYR A O 1
ATOM 610 N N . CYS A 1 78 ? -12.173 11.125 22.961 1.00 96.12 78 CYS A N 1
ATOM 611 C CA . CYS A 1 78 ? -11.214 10.633 21.987 1.00 96.12 78 CYS A CA 1
ATOM 612 C C . CYS A 1 78 ? -11.382 11.490 20.734 1.00 96.12 78 CYS A C 1
ATOM 614 O O . CYS A 1 78 ? -12.445 11.468 20.115 1.00 96.12 78 CYS A O 1
ATOM 616 N N . ASN A 1 79 ? -10.366 12.275 20.380 1.00 95.50 79 ASN A N 1
ATOM 617 C CA . ASN A 1 79 ? -10.477 13.324 19.367 1.00 95.50 79 ASN A CA 1
ATOM 618 C C . ASN A 1 79 ? -11.716 14.211 19.639 1.00 95.50 79 ASN A C 1
ATOM 620 O O . ASN A 1 79 ? -11.852 14.760 20.732 1.00 95.50 79 ASN A O 1
ATOM 624 N N . ALA A 1 80 ? -12.632 14.354 18.677 1.00 94.88 80 ALA A N 1
ATOM 625 C CA . ALA A 1 80 ? -13.884 15.091 18.864 1.00 94.88 80 ALA A CA 1
ATOM 626 C C . ALA A 1 80 ? -14.988 14.277 19.572 1.00 94.88 80 ALA A C 1
ATOM 628 O O . ALA A 1 80 ? -15.951 14.849 20.088 1.00 94.88 80 ALA A O 1
ATOM 629 N N . SER A 1 81 ? -14.858 12.949 19.606 1.00 94.88 81 SER A N 1
ATOM 630 C CA . SER A 1 81 ? -15.886 12.030 20.087 1.00 94.88 81 SER A CA 1
ATOM 631 C C . SER A 1 81 ? -15.881 11.929 21.606 1.00 94.88 81 SER A C 1
ATOM 633 O O . SER A 1 81 ? -14.868 11.606 22.227 1.00 94.88 81 SER A O 1
ATOM 635 N N . LYS A 1 82 ? -17.043 12.154 22.222 1.00 95.38 82 LYS A N 1
ATOM 636 C CA . LYS A 1 82 ? -17.236 11.938 23.658 1.00 95.38 82 LYS A CA 1
ATOM 637 C C . LYS A 1 82 ? -17.177 10.442 23.972 1.00 95.38 82 LYS A C 1
ATOM 639 O O . LYS A 1 82 ? -17.899 9.648 23.373 1.00 95.38 82 LYS A O 1
ATOM 644 N N . LEU A 1 83 ? -16.312 10.070 24.910 1.00 94.88 83 LEU A N 1
ATOM 645 C CA . LEU A 1 83 ? -16.183 8.698 25.387 1.00 94.88 83 LEU A CA 1
ATOM 646 C C . LEU A 1 83 ? -17.322 8.354 26.364 1.00 94.88 83 LEU A C 1
ATOM 648 O O . LEU A 1 83 ? -17.899 9.255 26.980 1.00 94.88 83 LEU A O 1
ATOM 652 N N . PRO A 1 84 ? -17.659 7.060 26.525 1.00 92.94 84 PRO A N 1
ATOM 653 C CA . PRO A 1 84 ? -18.674 6.619 27.477 1.00 92.94 84 PRO A CA 1
ATOM 654 C C . PRO A 1 84 ? -18.406 7.091 28.914 1.00 92.94 84 PRO A C 1
ATOM 656 O O . PRO A 1 84 ? -17.258 7.168 29.339 1.00 92.94 84 PRO A O 1
ATOM 659 N N . ASN A 1 85 ? -19.467 7.334 29.690 1.00 91.50 85 ASN A N 1
ATOM 660 C CA . ASN A 1 85 ? -19.358 7.827 31.074 1.00 91.50 85 ASN A CA 1
ATOM 661 C C . ASN A 1 85 ? -18.601 6.875 32.014 1.00 91.50 85 ASN A C 1
ATOM 663 O O . ASN A 1 85 ? -18.107 7.308 33.048 1.00 91.50 85 ASN A O 1
ATOM 667 N N . ASP A 1 86 ? -18.540 5.581 31.689 1.00 91.25 86 ASP A N 1
ATOM 668 C CA . ASP A 1 86 ? -17.778 4.601 32.459 1.00 91.25 86 ASP A CA 1
ATOM 669 C C . ASP A 1 86 ? -16.275 4.633 32.142 1.00 91.25 86 ASP A C 1
ATOM 671 O O . ASP A 1 86 ? -15.519 3.947 32.826 1.00 91.25 86 ASP A O 1
ATOM 675 N N . PHE A 1 87 ? -15.824 5.397 31.135 1.00 93.69 87 PHE A N 1
ATOM 676 C CA . PHE A 1 87 ? -14.421 5.472 30.719 1.00 93.69 87 PHE A CA 1
ATOM 677 C C . PHE A 1 87 ? -13.493 5.824 31.887 1.00 93.69 87 PHE A C 1
ATOM 679 O O . PHE A 1 87 ? -13.673 6.831 32.570 1.00 93.69 87 PHE A O 1
ATOM 686 N N . ASN A 1 88 ? -12.458 5.002 32.068 1.00 90.88 88 ASN A N 1
ATOM 687 C CA . ASN A 1 88 ? -11.427 5.214 33.070 1.00 90.88 88 ASN A CA 1
ATOM 688 C C . ASN A 1 88 ? -10.065 5.438 32.386 1.00 90.88 88 ASN A C 1
ATOM 690 O O . ASN A 1 88 ? -9.519 4.482 31.827 1.00 90.88 88 ASN A O 1
ATOM 694 N N . PRO A 1 89 ? -9.490 6.655 32.440 1.00 90.50 89 PRO A N 1
ATOM 695 C CA . PRO A 1 89 ? -8.193 6.938 31.826 1.00 90.50 89 PRO A CA 1
ATOM 696 C C . PRO A 1 89 ? -7.044 6.136 32.450 1.00 90.50 89 PRO A C 1
ATOM 698 O O . PRO A 1 89 ? -6.093 5.816 31.744 1.00 90.50 89 PRO A O 1
ATOM 701 N N . ASP A 1 90 ? -7.135 5.764 33.730 1.00 90.06 90 ASP A N 1
ATOM 702 C CA . ASP A 1 90 ? -6.069 5.031 34.428 1.00 90.06 90 ASP A CA 1
ATOM 703 C C . ASP A 1 90 ? -5.983 3.563 33.981 1.00 90.06 90 ASP A C 1
ATOM 705 O O . ASP A 1 90 ? -4.950 2.914 34.131 1.00 90.06 90 ASP A O 1
ATOM 709 N N . ALA A 1 91 ? -7.075 3.038 33.420 1.00 88.25 91 ALA A N 1
ATOM 710 C CA . ALA A 1 91 ? -7.155 1.698 32.842 1.00 88.25 91 ALA A CA 1
ATOM 711 C C . ALA A 1 91 ? -7.083 1.714 31.305 1.00 88.25 91 ALA A C 1
ATOM 713 O O . ALA A 1 91 ? -7.209 0.662 30.672 1.00 88.25 91 ALA A O 1
ATOM 714 N N . ALA A 1 92 ? -6.923 2.892 30.697 1.00 94.06 92 ALA A N 1
ATOM 715 C CA . ALA A 1 92 ? -6.894 3.045 29.255 1.00 94.06 92 ALA A CA 1
ATOM 716 C C . ALA A 1 92 ? -5.490 2.794 28.689 1.00 94.06 92 ALA A C 1
ATOM 718 O O . ALA A 1 92 ? -4.477 3.210 29.251 1.00 94.06 92 ALA A O 1
ATOM 719 N N . ARG A 1 93 ? -5.426 2.152 27.524 1.00 93.94 93 ARG A N 1
ATOM 720 C CA . ARG A 1 93 ? -4.194 1.907 26.773 1.00 93.94 93 ARG A CA 1
ATOM 721 C C . ARG A 1 93 ? -4.395 2.313 25.324 1.00 93.94 93 ARG A C 1
ATOM 723 O O . ARG A 1 93 ? -5.311 1.821 24.677 1.00 93.94 93 ARG A O 1
ATOM 730 N N . VAL A 1 94 ? -3.503 3.150 24.806 1.00 94.25 94 VAL A N 1
ATOM 731 C CA . VAL A 1 94 ? -3.398 3.389 23.362 1.00 94.25 94 VAL A CA 1
ATOM 732 C C . VAL A 1 94 ? -2.359 2.430 22.783 1.00 94.25 94 VAL A C 1
ATOM 734 O O . VAL A 1 94 ? -1.264 2.301 23.333 1.00 94.25 94 VAL A O 1
ATOM 737 N N . PHE A 1 95 ? -2.712 1.727 21.710 1.00 94.31 95 PHE A N 1
ATOM 738 C CA . PHE A 1 95 ? -1.854 0.773 21.012 1.00 94.31 95 PHE A CA 1
ATOM 739 C C . PHE A 1 95 ? -1.566 1.265 19.597 1.00 94.31 95 PHE A C 1
ATOM 741 O O . PHE A 1 95 ? -2.489 1.624 18.868 1.00 94.31 95 PHE A O 1
ATOM 748 N N . ASP A 1 96 ? -0.276 1.322 19.260 1.00 91.50 96 ASP A N 1
ATOM 749 C CA . ASP A 1 96 ? 0.279 1.820 17.991 1.00 91.50 96 ASP A CA 1
ATOM 750 C C . ASP A 1 96 ? -0.232 3.205 17.550 1.00 91.50 96 ASP A C 1
ATOM 752 O O . ASP A 1 96 ? -0.076 3.626 16.415 1.00 91.50 96 ASP A O 1
ATOM 756 N N . GLY A 1 97 ? -0.855 3.948 18.468 1.00 92.19 97 GLY A N 1
ATOM 757 C CA . GLY A 1 97 ? -1.454 5.241 18.168 1.00 92.19 97 GLY A CA 1
ATOM 758 C C . GLY A 1 97 ? -2.837 5.205 17.515 1.00 92.19 97 GLY A C 1
ATOM 759 O O . GLY A 1 97 ? -3.433 6.274 17.377 1.00 92.19 97 GLY A O 1
ATOM 760 N N . GLU A 1 98 ? -3.343 4.017 17.181 1.00 93.69 98 GLU A N 1
ATOM 761 C CA . GLU A 1 98 ? -4.521 3.812 16.322 1.00 93.69 98 GLU A CA 1
ATOM 762 C C . GLU A 1 98 ? -5.682 3.124 17.043 1.00 93.69 98 GLU A C 1
ATOM 764 O O . GLU A 1 98 ? -6.845 3.331 16.698 1.00 93.69 98 GLU A O 1
ATOM 769 N N . PHE A 1 99 ? -5.379 2.358 18.097 1.00 96.06 99 PHE A N 1
ATOM 770 C CA . PHE A 1 99 ? -6.383 1.672 18.905 1.00 96.06 99 PHE A CA 1
ATOM 771 C C . PHE A 1 99 ? -6.388 2.181 20.337 1.00 96.06 99 PHE A C 1
ATOM 773 O O . PHE A 1 99 ? -5.338 2.374 20.948 1.00 96.06 99 PHE A O 1
ATOM 780 N N . LEU A 1 100 ? -7.580 2.363 20.894 1.00 96.38 100 LEU A N 1
ATOM 781 C CA . LEU A 1 100 ? -7.788 2.650 22.308 1.00 96.38 100 LEU A CA 1
ATOM 782 C C . LEU A 1 100 ? -8.453 1.436 22.946 1.00 96.38 100 LEU A C 1
ATOM 784 O O . LEU A 1 100 ? -9.487 0.968 22.484 1.00 96.38 100 LEU A O 1
ATOM 788 N N . PHE A 1 101 ? -7.879 0.946 24.035 1.00 95.81 101 PHE A N 1
ATOM 789 C CA . PHE A 1 101 ? -8.460 -0.084 24.882 1.00 95.81 101 PHE A CA 1
ATOM 790 C C . PHE A 1 101 ? -8.810 0.529 26.227 1.00 95.81 101 PHE A C 1
ATOM 792 O O . PHE A 1 101 ? -7.952 1.133 26.862 1.00 95.81 101 PHE A O 1
ATOM 799 N N . ALA A 1 102 ? -10.053 0.386 26.670 1.00 93.75 102 ALA A N 1
ATOM 800 C CA . ALA A 1 102 ? -10.484 0.850 27.985 1.00 93.75 102 ALA A CA 1
ATOM 801 C C . ALA A 1 102 ? -11.709 0.057 28.442 1.00 93.75 102 ALA A C 1
ATOM 803 O O . ALA A 1 102 ? -12.638 -0.140 27.663 1.00 93.75 102 ALA A O 1
ATOM 804 N N . ASN A 1 103 ? -11.733 -0.378 29.705 1.00 89.56 103 ASN A N 1
ATOM 805 C CA . ASN A 1 103 ? -12.861 -1.108 30.305 1.00 89.56 103 ASN A CA 1
ATOM 806 C C . ASN A 1 103 ? -13.344 -2.312 29.472 1.00 89.56 103 ASN A C 1
ATOM 808 O O . ASN A 1 103 ? -14.542 -2.467 29.237 1.00 89.56 103 ASN A O 1
ATOM 812 N N . ASN A 1 104 ? -12.415 -3.143 28.989 1.00 86.06 104 ASN A N 1
ATOM 813 C CA . ASN A 1 104 ? -12.689 -4.283 28.097 1.00 86.06 104 ASN A CA 1
ATOM 814 C C . ASN A 1 104 ? -13.363 -3.914 26.760 1.00 86.06 104 ASN A C 1
ATOM 816 O O . ASN A 1 104 ? -13.890 -4.790 26.080 1.00 86.06 104 ASN A O 1
ATOM 820 N N . LYS A 1 105 ? -13.349 -2.635 26.376 1.00 91.69 105 LYS A N 1
ATOM 821 C CA . LYS A 1 105 ? -13.804 -2.142 25.075 1.00 91.69 105 LYS A CA 1
ATOM 822 C C . LYS A 1 105 ? -12.594 -1.762 24.234 1.00 91.69 105 LYS A C 1
ATOM 824 O O . LYS A 1 105 ? -11.591 -1.280 24.766 1.00 91.69 105 LYS A O 1
ATOM 829 N N . ALA A 1 106 ? -12.718 -1.951 22.930 1.00 95.69 106 ALA A N 1
ATOM 830 C CA . ALA A 1 106 ? -11.736 -1.529 21.948 1.00 95.69 106 ALA A CA 1
ATOM 831 C C . ALA A 1 106 ? -12.348 -0.491 21.019 1.00 95.69 106 ALA A C 1
ATOM 833 O O . ALA A 1 106 ? -13.518 -0.592 20.652 1.00 95.69 106 ALA A O 1
ATOM 834 N N . TYR A 1 107 ? -11.546 0.497 20.654 1.00 96.06 107 TYR A N 1
ATOM 835 C CA . TYR A 1 107 ? -11.938 1.578 19.773 1.00 96.06 107 TYR A CA 1
ATOM 836 C C . TYR A 1 107 ? -10.878 1.748 18.690 1.00 96.06 107 TYR A C 1
ATOM 838 O O . TYR A 1 107 ? -9.687 1.666 18.990 1.00 96.06 107 TYR A O 1
ATOM 846 N N . ALA A 1 108 ? -11.316 2.036 17.471 1.00 95.88 108 ALA A N 1
ATOM 847 C CA . ALA A 1 108 ? -10.478 2.472 16.358 1.00 95.88 108 ALA A CA 1
ATOM 848 C C . ALA A 1 108 ? -11.098 3.737 15.766 1.00 95.88 108 ALA A C 1
ATOM 850 O O . ALA A 1 108 ? -12.322 3.875 15.767 1.00 95.88 108 ALA A O 1
ATOM 851 N N . GLU A 1 109 ? -10.277 4.703 15.353 1.00 93.56 109 GLU A N 1
ATOM 852 C CA . GLU A 1 109 ? -10.756 6.030 14.917 1.00 93.56 109 GLU A CA 1
ATOM 853 C C . GLU A 1 109 ? -11.742 6.675 15.917 1.00 93.56 109 GLU A C 1
ATOM 855 O O . GLU A 1 109 ? -12.692 7.362 15.546 1.00 93.56 109 GLU A O 1
ATOM 860 N N . CYS A 1 110 ? -11.539 6.420 17.215 1.00 94.88 110 CYS A N 1
ATOM 861 C CA . CYS A 1 110 ? -12.426 6.842 18.304 1.00 94.88 110 CYS A CA 1
ATOM 862 C C . CYS A 1 110 ? -13.865 6.286 18.264 1.00 94.88 110 CYS A C 1
ATOM 864 O O . CYS A 1 110 ? -14.712 6.739 19.038 1.00 94.88 110 CYS A O 1
ATOM 866 N N . ASN A 1 111 ? -14.136 5.276 17.437 1.00 94.62 111 ASN A N 1
ATOM 867 C CA . ASN A 1 111 ? -15.399 4.545 17.388 1.00 94.62 111 ASN A CA 1
ATOM 868 C C . ASN A 1 111 ? -15.269 3.191 18.088 1.00 94.62 111 ASN A C 1
ATOM 870 O O . ASN A 1 111 ? -14.250 2.517 17.964 1.00 94.62 111 ASN A O 1
ATOM 874 N N . LEU A 1 112 ? -16.302 2.796 18.836 1.00 94.88 112 LEU A N 1
ATOM 875 C CA . LEU A 1 112 ? -16.359 1.491 19.497 1.00 94.88 112 LEU A CA 1
ATOM 876 C C . LEU A 1 112 ? -16.422 0.379 18.442 1.00 94.88 112 LEU A C 1
ATOM 878 O O . LEU A 1 112 ? -17.279 0.428 17.562 1.00 94.88 112 LEU A O 1
ATOM 882 N N . LEU A 1 113 ? -15.559 -0.631 18.565 1.00 96.38 113 LEU A N 1
ATOM 883 C CA . LEU A 1 113 ? -15.652 -1.836 17.743 1.00 96.38 113 LEU A CA 1
ATOM 884 C C . LEU A 1 113 ? -16.903 -2.639 18.126 1.00 96.38 113 LEU A C 1
ATOM 886 O O . LEU A 1 113 ? -17.231 -2.783 19.304 1.00 96.38 113 LEU A O 1
ATOM 890 N N . ASP A 1 114 ? -17.589 -3.199 17.134 1.00 95.31 114 ASP A N 1
ATOM 891 C CA . ASP A 1 114 ? -18.790 -4.024 17.317 1.00 95.31 114 ASP A CA 1
ATOM 892 C C . ASP A 1 114 ? -18.473 -5.495 17.660 1.00 95.31 114 ASP A C 1
ATOM 894 O O . ASP A 1 114 ? -19.373 -6.322 17.818 1.00 95.31 114 ASP A O 1
ATOM 898 N N . PHE A 1 115 ? -17.190 -5.815 17.844 1.00 95.00 115 PHE A N 1
ATOM 899 C CA . PHE A 1 115 ? -16.684 -7.102 18.306 1.00 95.00 115 PHE A CA 1
ATOM 900 C C . PHE A 1 115 ? -15.619 -6.922 19.394 1.00 95.00 115 PHE A C 1
ATOM 902 O O . PHE A 1 115 ? -14.975 -5.882 19.522 1.00 95.00 115 PHE A O 1
ATOM 909 N N . ASN A 1 116 ? -15.412 -7.980 20.178 1.00 93.69 116 ASN A N 1
ATOM 910 C CA . ASN A 1 116 ? -14.376 -8.007 21.203 1.00 93.69 116 ASN A CA 1
ATOM 911 C C . ASN A 1 116 ? -13.026 -8.405 20.605 1.00 93.69 116 ASN A C 1
ATOM 913 O O . ASN A 1 116 ? -12.958 -9.301 19.763 1.00 93.69 116 ASN A O 1
ATOM 917 N N . VAL A 1 117 ? -11.963 -7.802 21.130 1.00 95.62 117 VAL A N 1
ATOM 918 C CA . VAL A 1 117 ? -10.575 -8.181 20.854 1.00 95.62 117 VAL A CA 1
ATOM 919 C C . VAL A 1 117 ? -9.875 -8.579 22.145 1.00 95.62 117 VAL A C 1
ATOM 921 O O . VAL A 1 117 ? -10.111 -8.014 23.215 1.00 95.62 117 VAL A O 1
ATOM 924 N N . ASP A 1 118 ? -9.010 -9.574 22.044 1.00 95.38 118 ASP A N 1
ATOM 925 C CA . ASP A 1 118 ? -8.170 -10.061 23.127 1.00 95.38 118 ASP A CA 1
ATOM 926 C C . ASP A 1 118 ? -6.951 -9.136 23.284 1.00 95.38 118 ASP A C 1
ATOM 928 O O . ASP A 1 118 ? -5.922 -9.300 22.631 1.00 95.38 118 ASP A O 1
ATOM 932 N N . VAL A 1 119 ? -7.096 -8.113 24.135 1.00 93.62 119 VAL A N 1
ATOM 933 C CA . VAL A 1 119 ? -6.110 -7.029 24.325 1.00 93.62 119 VAL A CA 1
ATOM 934 C C . VAL A 1 119 ? -4.727 -7.546 24.738 1.00 93.62 119 VAL A C 1
ATOM 936 O O . VAL A 1 119 ? -3.715 -6.933 24.398 1.00 93.62 119 VAL A O 1
ATOM 939 N N . GLU A 1 120 ? -4.657 -8.669 25.456 1.00 93.69 120 GLU A N 1
ATOM 940 C CA . GLU A 1 120 ? -3.383 -9.270 25.872 1.00 93.69 120 GLU A CA 1
ATOM 941 C C . GLU A 1 120 ? -2.605 -9.855 24.688 1.00 93.69 120 GLU A C 1
ATOM 943 O O . GLU A 1 120 ? -1.373 -9.845 24.684 1.00 93.69 120 GLU A O 1
ATOM 948 N N . HIS A 1 121 ? -3.319 -10.337 23.671 1.00 95.38 121 HIS A N 1
ATOM 949 C CA . HIS A 1 121 ? -2.746 -10.970 22.485 1.00 95.38 121 HIS A CA 1
ATOM 950 C C . HIS A 1 121 ? -2.761 -10.077 21.242 1.00 95.38 121 HIS A C 1
ATOM 952 O O . HIS A 1 121 ? -2.276 -10.510 20.192 1.00 95.38 121 HIS A O 1
ATOM 958 N N . PHE A 1 122 ? -3.294 -8.859 21.361 1.00 97.12 122 PHE A N 1
ATOM 959 C CA . PHE A 1 122 ? -3.367 -7.879 20.288 1.00 97.12 122 PHE A CA 1
ATOM 960 C C . PHE A 1 122 ? -1.971 -7.420 19.861 1.00 97.12 122 PHE A C 1
ATOM 962 O O . PHE A 1 122 ? -1.138 -7.049 20.693 1.00 97.12 122 PHE A O 1
ATOM 969 N N . LYS A 1 123 ? -1.722 -7.440 18.555 1.00 96.62 123 LYS A N 1
ATOM 970 C CA . LYS A 1 123 ? -0.460 -7.030 17.947 1.00 96.62 123 LYS A CA 1
ATOM 971 C C . LYS A 1 123 ? -0.673 -6.436 16.560 1.00 96.62 123 LYS A C 1
ATOM 973 O O . LYS A 1 123 ? -1.616 -6.796 15.851 1.00 96.62 123 LYS A O 1
ATOM 978 N N . ASP A 1 124 ? 0.254 -5.576 16.181 1.00 96.25 124 ASP A N 1
ATOM 979 C CA . ASP A 1 124 ? 0.476 -5.126 14.819 1.00 96.25 124 ASP A CA 1
ATOM 980 C C . ASP A 1 124 ? 1.064 -6.253 13.954 1.00 96.25 124 ASP A C 1
ATOM 982 O O . ASP A 1 124 ? 1.735 -7.182 14.424 1.00 96.25 124 ASP A O 1
ATOM 986 N N . LEU A 1 125 ? 0.739 -6.191 12.670 1.00 96.62 125 LEU A N 1
ATOM 987 C CA . LEU A 1 125 ? 1.387 -6.919 11.588 1.00 96.62 125 LEU A CA 1
ATOM 988 C C . LEU A 1 125 ? 1.880 -5.875 10.570 1.00 96.62 125 LEU A C 1
ATOM 990 O O . LEU A 1 125 ? 1.858 -4.676 10.844 1.00 96.62 125 LEU A O 1
ATOM 994 N N . ASP A 1 126 ? 2.297 -6.295 9.373 1.00 95.62 126 ASP A N 1
ATOM 995 C CA . ASP A 1 126 ? 2.571 -5.312 8.321 1.00 95.62 126 ASP A CA 1
ATOM 996 C C . ASP A 1 126 ? 1.311 -4.497 8.003 1.00 95.62 126 ASP A C 1
ATOM 998 O O . ASP A 1 126 ? 0.193 -5.021 7.961 1.00 95.62 126 ASP A O 1
ATOM 1002 N N . PHE A 1 127 ? 1.501 -3.203 7.752 1.00 94.69 127 PHE A N 1
ATOM 1003 C CA . PHE A 1 127 ? 0.412 -2.276 7.472 1.00 94.69 127 PHE A CA 1
ATOM 1004 C C . PHE A 1 127 ? -0.494 -2.789 6.334 1.00 94.69 127 PHE A C 1
ATOM 1006 O O . PHE A 1 127 ? 0.029 -3.201 5.292 1.00 94.69 127 PHE A O 1
ATOM 1013 N N . PRO A 1 128 ? -1.835 -2.733 6.470 1.00 96.06 128 PRO A N 1
ATOM 1014 C CA . PRO A 1 128 ? -2.607 -2.112 7.553 1.00 96.06 128 PRO A CA 1
ATOM 1015 C C . PRO A 1 128 ? -3.141 -3.113 8.597 1.00 96.06 128 PRO A C 1
ATOM 1017 O O . PRO A 1 128 ? -4.177 -2.844 9.199 1.00 96.06 128 PRO A O 1
ATOM 1020 N N . PHE A 1 129 ? -2.536 -4.292 8.758 1.00 98.00 129 PHE A N 1
ATOM 1021 C CA . PHE A 1 129 ? -3.163 -5.406 9.475 1.00 98.00 129 PHE A CA 1
ATOM 1022 C C . PHE A 1 129 ? -2.819 -5.451 10.969 1.00 98.00 129 PHE A C 1
ATOM 1024 O O . PHE A 1 129 ? -1.677 -5.256 11.372 1.00 98.00 129 PHE A O 1
ATOM 1031 N N . PHE A 1 130 ? -3.807 -5.827 11.777 1.00 97.81 130 PHE A N 1
ATOM 1032 C CA . PHE A 1 130 ? -3.680 -6.116 13.204 1.00 97.81 130 PHE A CA 1
ATOM 1033 C C . PHE A 1 130 ? -4.378 -7.436 13.523 1.00 97.81 130 PHE A C 1
ATOM 1035 O O . PHE A 1 130 ? -5.269 -7.884 12.795 1.00 97.81 130 PHE A O 1
ATOM 1042 N N . THR A 1 131 ? -3.978 -8.089 14.611 1.00 97.81 131 THR A N 1
ATOM 1043 C CA . THR A 1 131 ? -4.610 -9.338 15.047 1.00 97.81 131 THR A CA 1
ATOM 1044 C C . THR A 1 131 ? -4.468 -9.562 16.542 1.00 97.81 131 THR A C 1
ATOM 1046 O O . THR A 1 131 ? -3.477 -9.171 17.148 1.00 97.81 131 THR A O 1
ATOM 1049 N N . ASP A 1 132 ? -5.419 -10.286 17.121 1.00 96.44 132 ASP A N 1
ATOM 1050 C CA . ASP A 1 132 ? -5.321 -10.870 18.461 1.00 96.44 132 ASP A CA 1
ATOM 1051 C C . ASP A 1 132 ? -5.158 -12.409 18.429 1.00 96.44 132 ASP A C 1
ATOM 1053 O O . ASP A 1 132 ? -5.357 -13.097 19.431 1.00 96.44 132 ASP A O 1
ATOM 1057 N N . LYS A 1 133 ? -4.800 -12.956 17.253 1.00 95.12 133 LYS A N 1
ATOM 1058 C CA . LYS A 1 133 ? -4.762 -14.385 16.875 1.00 95.12 133 LYS A CA 1
ATOM 1059 C C . LYS A 1 133 ? -6.125 -15.055 16.655 1.00 95.12 133 LYS A C 1
ATOM 1061 O O . LYS A 1 133 ? -6.148 -16.192 16.185 1.00 95.12 133 LYS A O 1
ATOM 1066 N N . LYS A 1 134 ? -7.244 -14.401 16.975 1.00 96.19 134 LYS A N 1
ATOM 1067 C CA . LYS A 1 134 ? -8.613 -14.902 16.740 1.00 96.19 134 LYS A CA 1
ATOM 1068 C C . LYS A 1 134 ? -9.315 -14.111 15.643 1.00 96.19 134 LYS A C 1
ATOM 1070 O O . LYS A 1 134 ? -10.018 -14.699 14.826 1.00 96.19 134 LYS A O 1
ATOM 1075 N N . VAL A 1 135 ? -9.102 -12.801 15.611 1.00 97.12 135 VAL A N 1
ATOM 1076 C CA . VAL A 1 135 ? -9.590 -11.887 14.582 1.00 97.12 135 VAL A CA 1
ATOM 1077 C C . VAL A 1 135 ? -8.425 -11.217 13.866 1.00 97.12 135 VAL A C 1
ATOM 1079 O O . VAL A 1 135 ? -7.333 -11.057 14.418 1.00 97.12 135 VAL A O 1
ATOM 1082 N N . VAL A 1 136 ? -8.671 -10.822 12.621 1.00 98.12 136 VAL A N 1
ATOM 1083 C CA . VAL A 1 136 ? -7.797 -9.935 11.855 1.00 98.12 136 VAL A CA 1
ATOM 1084 C C . VAL A 1 136 ? -8.620 -8.723 11.459 1.00 98.12 136 VAL A C 1
ATOM 1086 O O . VAL A 1 136 ? -9.772 -8.858 11.042 1.00 98.12 136 VAL A O 1
ATOM 1089 N N . LEU A 1 137 ? -8.036 -7.548 11.625 1.00 97.38 137 LEU A N 1
ATOM 1090 C CA . LEU A 1 137 ? -8.675 -6.269 11.376 1.00 97.38 137 LEU A CA 1
ATOM 1091 C C . LEU A 1 137 ? -7.678 -5.298 10.747 1.00 97.38 137 LEU A C 1
ATOM 1093 O O . LEU A 1 137 ? -6.465 -5.508 10.806 1.00 97.38 137 LEU A O 1
ATOM 1097 N N . THR A 1 138 ? -8.198 -4.259 10.112 1.00 96.50 138 THR A N 1
ATOM 1098 C CA . THR A 1 138 ? -7.398 -3.175 9.545 1.00 96.50 138 THR A CA 1
ATOM 1099 C C . THR A 1 138 ? -7.113 -2.105 10.599 1.00 96.50 138 THR A C 1
ATOM 1101 O O . THR A 1 138 ? -7.736 -2.077 11.661 1.00 96.50 138 THR A O 1
ATOM 1104 N N . ILE A 1 139 ? -6.209 -1.178 10.281 1.00 93.62 139 ILE A N 1
ATOM 1105 C CA . ILE A 1 139 ? -5.909 0.013 11.088 1.00 93.62 139 ILE A CA 1
ATOM 1106 C C . ILE A 1 139 ? -7.151 0.845 11.453 1.00 93.62 139 ILE A C 1
ATOM 1108 O O . ILE A 1 139 ? -7.189 1.448 12.518 1.00 93.62 139 ILE A O 1
ATOM 1112 N N . THR A 1 140 ? -8.194 0.838 10.616 1.00 93.75 140 THR A N 1
ATOM 1113 C CA . THR A 1 140 ? -9.443 1.579 10.863 1.00 93.75 140 THR A CA 1
ATOM 1114 C C . THR A 1 140 ? -10.414 0.830 11.779 1.00 93.75 140 THR A C 1
ATOM 1116 O O . THR A 1 140 ? -11.503 1.319 12.064 1.00 93.75 140 THR A O 1
ATOM 1119 N N . GLY A 1 141 ? -10.053 -0.370 12.243 1.00 95.31 141 GLY A N 1
ATOM 1120 C CA . GLY A 1 141 ? -10.927 -1.215 13.053 1.00 95.31 141 GLY A CA 1
ATOM 1121 C C . GLY A 1 141 ? -11.829 -2.155 12.257 1.00 95.31 141 GLY A C 1
ATOM 1122 O O . GLY A 1 141 ? -12.582 -2.915 12.862 1.00 95.31 141 GLY A O 1
ATOM 1123 N N . GLU A 1 142 ? -11.765 -2.141 10.922 1.00 95.69 142 GLU A N 1
ATOM 1124 C CA . GLU A 1 142 ? -12.599 -3.007 10.084 1.00 95.69 142 GLU A CA 1
ATOM 1125 C C . GLU A 1 142 ? -12.147 -4.465 10.210 1.00 95.69 142 GLU A C 1
ATOM 1127 O O . GLU A 1 142 ? -11.012 -4.814 9.877 1.00 95.69 142 GLU A O 1
ATOM 1132 N N . LYS A 1 143 ? -13.047 -5.339 10.666 1.00 96.38 143 LYS A N 1
ATOM 1133 C CA . LYS A 1 143 ? -12.798 -6.780 10.729 1.00 96.38 143 LYS A CA 1
ATOM 1134 C C . LYS A 1 143 ? -12.770 -7.388 9.329 1.00 96.38 143 LYS A C 1
ATOM 1136 O O . LYS A 1 143 ? -13.697 -7.216 8.543 1.00 96.38 143 LYS A O 1
ATOM 1141 N N . ILE A 1 144 ? -11.736 -8.175 9.041 1.00 95.94 144 ILE A N 1
ATOM 1142 C CA . ILE A 1 144 ? -11.632 -8.909 7.779 1.00 95.94 144 ILE A CA 1
ATOM 1143 C C . ILE A 1 144 ? -12.382 -10.235 7.918 1.00 95.94 144 ILE A C 1
ATOM 1145 O O . ILE A 1 144 ? -11.910 -11.188 8.543 1.00 95.94 144 ILE A O 1
ATOM 1149 N N . GLU A 1 145 ? -13.579 -10.291 7.341 1.00 93.69 145 GLU A N 1
ATOM 1150 C CA . GLU A 1 145 ? -14.449 -11.462 7.439 1.00 93.69 145 GLU A CA 1
ATOM 1151 C C . GLU A 1 145 ? -13.910 -12.683 6.680 1.00 93.69 145 GLU A C 1
ATOM 1153 O O . GLU A 1 145 ? -13.302 -12.585 5.613 1.00 93.69 145 GLU A O 1
ATOM 1158 N N . GLY A 1 146 ? -14.165 -13.870 7.239 1.00 93.19 146 GLY A N 1
ATOM 1159 C CA . GLY A 1 146 ? -13.798 -15.154 6.631 1.00 93.19 146 GLY A CA 1
ATOM 1160 C C . GLY A 1 146 ? -12.306 -15.505 6.665 1.00 93.19 146 GLY A C 1
ATOM 1161 O O . GLY A 1 146 ? -11.932 -16.535 6.106 1.00 93.19 146 GLY A O 1
ATOM 1162 N N . VAL A 1 147 ? -11.471 -14.689 7.316 1.00 97.19 147 VAL A N 1
ATOM 1163 C CA . VAL A 1 147 ? -10.048 -14.974 7.543 1.00 97.19 147 VAL A CA 1
ATOM 1164 C C . VAL A 1 147 ? -9.857 -16.162 8.484 1.00 97.19 147 VAL A C 1
ATOM 1166 O O . VAL A 1 147 ? -10.434 -16.227 9.571 1.00 97.19 147 VAL A O 1
ATOM 1169 N N . ASP A 1 148 ? -8.960 -17.069 8.109 1.00 97.81 148 ASP A N 1
ATOM 1170 C CA . ASP A 1 148 ? -8.346 -18.017 9.031 1.00 97.81 148 ASP A CA 1
ATOM 1171 C C . ASP A 1 148 ? -7.183 -17.336 9.774 1.00 97.81 148 ASP A C 1
ATOM 1173 O O . ASP A 1 148 ? -6.035 -17.339 9.327 1.00 97.81 148 ASP A O 1
ATOM 1177 N N . ALA A 1 149 ? -7.482 -16.740 10.932 1.00 96.81 149 ALA A N 1
ATOM 1178 C CA . ALA A 1 149 ? -6.502 -15.978 11.715 1.00 96.81 149 ALA A CA 1
ATOM 1179 C C . ALA A 1 149 ? -5.291 -16.822 12.163 1.00 96.81 149 ALA A C 1
ATOM 1181 O O . ALA A 1 149 ? -4.198 -16.291 12.344 1.00 96.81 149 ALA A O 1
ATOM 1182 N N . GLY A 1 150 ? -5.463 -18.141 12.305 1.00 96.44 150 GLY A N 1
ATOM 1183 C CA . GLY A 1 150 ? -4.392 -19.056 12.708 1.00 96.44 150 GLY A CA 1
ATOM 1184 C C . GLY A 1 150 ? -3.328 -19.283 11.630 1.00 96.44 150 GLY A C 1
ATOM 1185 O O . GLY A 1 150 ? -2.195 -19.631 11.960 1.00 96.44 150 GLY A O 1
ATOM 1186 N N . SER A 1 151 ? -3.676 -19.081 10.358 1.00 97.50 151 SER A N 1
ATOM 1187 C CA . SER A 1 151 ? -2.769 -19.199 9.208 1.00 97.50 151 SER A CA 1
ATOM 1188 C C . SER A 1 151 ? -2.493 -17.871 8.502 1.00 97.50 151 SER A C 1
ATOM 1190 O O . SER A 1 151 ? -1.780 -17.859 7.498 1.00 97.50 151 SER A O 1
ATOM 1192 N N . PHE A 1 152 ? -3.033 -16.767 9.022 1.00 98.50 152 PHE A N 1
ATOM 1193 C CA . PHE A 1 152 ? -2.862 -15.441 8.450 1.00 98.50 152 PHE A CA 1
ATOM 1194 C C . PHE A 1 152 ? -1.409 -14.967 8.561 1.00 98.50 152 PHE A C 1
ATOM 1196 O O . PHE A 1 152 ? -0.821 -14.933 9.644 1.00 98.50 152 PHE A O 1
ATOM 1203 N N . VAL A 1 153 ? -0.836 -14.576 7.427 1.00 98.00 153 VAL A N 1
ATOM 1204 C CA . VAL A 1 153 ? 0.518 -14.039 7.305 1.00 98.00 153 VAL A CA 1
ATOM 1205 C C . VAL A 1 153 ? 0.515 -12.840 6.368 1.00 98.00 153 VAL A C 1
ATOM 1207 O O . VAL A 1 153 ? -0.095 -12.868 5.296 1.00 98.00 153 VAL A O 1
ATOM 1210 N N . THR A 1 154 ? 1.223 -11.784 6.750 1.00 98.19 154 THR A N 1
ATOM 1211 C CA . THR A 1 154 ? 1.475 -10.655 5.858 1.00 98.19 154 THR A CA 1
ATOM 1212 C C . THR A 1 154 ? 2.534 -11.027 4.822 1.00 98.19 154 THR A C 1
ATOM 1214 O O . THR A 1 154 ? 3.414 -11.856 5.059 1.00 98.19 154 THR A O 1
ATOM 1217 N N . LEU A 1 155 ? 2.381 -10.480 3.618 1.00 97.88 155 LEU A N 1
ATOM 1218 C CA . LEU A 1 155 ? 3.255 -10.731 2.470 1.00 97.88 155 LEU A CA 1
ATOM 1219 C C . LEU A 1 155 ? 4.055 -9.483 2.096 1.00 97.88 155 LEU A C 1
ATOM 1221 O O . LEU A 1 155 ? 5.219 -9.583 1.712 1.00 97.88 155 LEU A O 1
ATOM 1225 N N . SER A 1 156 ? 3.399 -8.327 2.143 1.00 96.00 156 SER A N 1
ATOM 1226 C CA . SER A 1 156 ? 3.963 -7.000 1.917 1.00 96.00 156 SER A CA 1
ATOM 1227 C C . SER A 1 156 ? 2.954 -5.956 2.404 1.00 96.00 156 SER A C 1
ATOM 1229 O O . SER A 1 156 ? 1.866 -6.312 2.864 1.00 96.00 156 SER A O 1
ATOM 1231 N N . THR A 1 157 ? 3.274 -4.672 2.274 1.00 94.56 157 THR A N 1
ATOM 1232 C CA . THR A 1 157 ? 2.338 -3.587 2.579 1.00 94.56 157 THR A CA 1
ATOM 1233 C C . THR A 1 157 ? 1.021 -3.806 1.830 1.00 94.56 157 THR A C 1
ATOM 1235 O O . THR A 1 157 ? 1.021 -4.043 0.623 1.00 94.56 157 THR A O 1
ATOM 1238 N N . HIS A 1 158 ? -0.103 -3.741 2.545 1.00 97.25 158 HIS A N 1
ATOM 1239 C CA . HIS A 1 158 ? -1.460 -3.987 2.044 1.00 97.25 158 HIS A CA 1
ATOM 1240 C C . HIS A 1 158 ? -1.744 -5.406 1.540 1.00 97.25 158 HIS A C 1
ATOM 1242 O O . HIS A 1 158 ? -2.850 -5.659 1.067 1.00 97.25 158 HIS A O 1
ATOM 1248 N N . GLN A 1 159 ? -0.800 -6.343 1.646 1.00 98.31 159 GLN A N 1
ATOM 1249 C CA . GLN A 1 159 ? -0.909 -7.685 1.079 1.00 98.31 159 GLN A CA 1
ATOM 1250 C C . GLN A 1 159 ? -0.726 -8.751 2.154 1.00 98.31 159 GLN A C 1
ATOM 1252 O O . GLN A 1 159 ? 0.273 -8.775 2.871 1.00 98.31 159 GLN A O 1
ATOM 1257 N N . ALA A 1 160 ? -1.653 -9.696 2.218 1.00 98.44 160 ALA A N 1
ATOM 1258 C CA . ALA A 1 160 ? -1.580 -10.820 3.141 1.00 98.44 160 ALA A CA 1
ATOM 1259 C C . ALA A 1 160 ? -2.182 -12.079 2.521 1.00 98.44 160 ALA A C 1
ATOM 1261 O O . ALA A 1 160 ? -2.780 -12.048 1.444 1.00 98.44 160 ALA A O 1
ATOM 1262 N N . LYS A 1 161 ? -2.024 -13.208 3.201 1.00 98.56 161 LYS A N 1
ATOM 1263 C CA . LYS A 1 161 ? -2.743 -14.438 2.884 1.00 98.56 161 LYS A CA 1
ATOM 1264 C C . LYS A 1 161 ? -3.066 -15.217 4.145 1.00 98.56 161 LYS A C 1
ATOM 1266 O O . LYS A 1 161 ? -2.336 -15.136 5.125 1.00 98.56 161 LYS A O 1
ATOM 1271 N N . ASP A 1 162 ? -4.111 -16.019 4.080 1.00 98.56 162 ASP A N 1
ATOM 1272 C CA . ASP A 1 162 ? -4.301 -17.162 4.965 1.00 98.56 162 ASP A CA 1
ATOM 1273 C C . ASP A 1 162 ? -4.156 -18.456 4.151 1.00 98.56 162 ASP A C 1
ATOM 1275 O O . ASP A 1 162 ? -3.746 -18.421 2.991 1.00 98.56 162 ASP A O 1
ATOM 1279 N N . LYS A 1 163 ? -4.471 -19.618 4.728 1.00 97.88 163 LYS A N 1
ATOM 1280 C CA . LYS A 1 163 ? -4.349 -20.906 4.024 1.00 97.88 163 LYS A CA 1
ATOM 1281 C C . LYS A 1 163 ? -5.234 -21.060 2.771 1.00 97.88 163 LYS A C 1
ATOM 1283 O O . LYS A 1 163 ? -4.965 -21.960 1.978 1.00 97.88 163 LYS A O 1
ATOM 1288 N N . ASN A 1 164 ? -6.282 -20.251 2.613 1.00 97.69 164 ASN A N 1
ATOM 1289 C CA . ASN A 1 164 ? -7.300 -20.373 1.565 1.00 97.69 164 ASN A CA 1
ATOM 1290 C C . ASN A 1 164 ? -7.342 -19.166 0.616 1.00 97.69 164 ASN A C 1
ATOM 1292 O O . ASN A 1 164 ? -7.739 -19.305 -0.542 1.00 97.69 164 ASN A O 1
ATOM 1296 N N . ASN A 1 165 ? -6.990 -17.981 1.109 1.00 98.56 165 ASN A N 1
ATOM 1297 C CA . ASN A 1 165 ? -7.260 -16.709 0.465 1.00 98.56 165 ASN A CA 1
ATOM 1298 C C . ASN A 1 165 ? -6.044 -15.789 0.507 1.00 98.56 165 ASN A C 1
ATOM 1300 O O . ASN A 1 165 ? -5.297 -15.727 1.479 1.00 98.56 165 ASN A O 1
ATOM 1304 N N . TYR A 1 166 ? -5.893 -15.022 -0.560 1.00 98.62 166 TYR A N 1
ATOM 1305 C CA . TYR A 1 166 ? -5.049 -13.847 -0.638 1.00 98.62 166 TYR A CA 1
ATOM 1306 C C . TYR A 1 166 ? -5.892 -12.593 -0.380 1.00 98.62 166 TYR A C 1
ATOM 1308 O O . TYR A 1 166 ? -7.041 -12.517 -0.823 1.00 98.62 166 TYR A O 1
ATOM 1316 N N . TYR A 1 167 ? -5.298 -11.605 0.283 1.00 98.38 167 TYR A N 1
ATOM 1317 C CA . TYR A 1 167 ? -5.920 -10.342 0.655 1.00 98.38 167 TYR A CA 1
ATOM 1318 C C . TYR A 1 167 ? -5.106 -9.173 0.111 1.00 98.38 167 TYR A C 1
ATOM 1320 O O . TYR A 1 167 ? -3.888 -9.123 0.296 1.00 98.38 167 TYR A O 1
ATOM 1328 N N . PHE A 1 168 ? -5.792 -8.215 -0.505 1.00 97.75 168 PHE A N 1
ATOM 1329 C CA . PHE A 1 168 ? -5.260 -6.884 -0.776 1.00 97.75 168 PHE A CA 1
ATOM 1330 C C . PHE A 1 168 ? -6.180 -5.838 -0.145 1.00 97.75 168 PHE A C 1
ATOM 1332 O O . PHE A 1 168 ? -7.380 -5.853 -0.410 1.00 97.75 168 PHE A O 1
ATOM 1339 N N . VAL A 1 169 ? -5.650 -4.961 0.707 1.00 96.75 169 VAL A N 1
ATOM 1340 C CA . VAL A 1 169 ? -6.455 -4.009 1.490 1.00 96.75 169 VAL A CA 1
ATOM 1341 C C . VAL A 1 169 ? -5.968 -2.591 1.258 1.00 96.75 169 VAL A C 1
ATOM 1343 O O . VAL A 1 169 ? -5.091 -2.131 1.974 1.00 96.75 169 VAL A O 1
ATOM 1346 N N . ALA A 1 170 ? -6.556 -1.876 0.302 1.00 92.50 170 ALA A N 1
ATOM 1347 C CA . ALA A 1 170 ? -6.288 -0.455 0.077 1.00 92.50 170 ALA A CA 1
ATOM 1348 C C . ALA A 1 170 ? -7.590 0.259 -0.306 1.00 92.50 170 ALA A C 1
ATOM 1350 O O . ALA A 1 170 ? -8.080 0.133 -1.426 1.00 92.50 170 ALA A O 1
ATOM 1351 N N . GLY A 1 171 ? -8.208 0.951 0.656 1.00 87.06 171 GLY A N 1
ATOM 1352 C CA . GLY A 1 171 ? -9.542 1.550 0.517 1.00 87.06 171 GLY A CA 1
ATOM 1353 C C . GLY A 1 171 ? -10.681 0.522 0.492 1.00 87.06 171 GLY A C 1
ATOM 1354 O O . GLY A 1 171 ? -11.628 0.642 1.259 1.00 87.06 171 GLY A O 1
ATOM 1355 N N . LYS A 1 172 ? -10.577 -0.515 -0.347 1.00 88.81 172 LYS A N 1
ATOM 1356 C CA . LYS A 1 172 ? -11.457 -1.687 -0.357 1.00 88.81 172 LYS A CA 1
ATOM 1357 C C . LYS A 1 172 ? -10.642 -2.959 -0.143 1.00 88.81 172 LYS A C 1
ATOM 1359 O O . LYS A 1 172 ? -9.582 -3.135 -0.739 1.00 88.81 172 LYS A O 1
ATOM 1364 N N . THR A 1 173 ? -11.190 -3.876 0.648 1.00 94.75 173 THR A N 1
ATOM 1365 C CA . THR A 1 173 ? -10.646 -5.226 0.808 1.00 94.75 173 THR A CA 1
ATOM 1366 C C . THR A 1 173 ? -10.999 -6.100 -0.397 1.00 94.75 173 THR A C 1
ATOM 1368 O O . THR A 1 173 ? -12.172 -6.316 -0.715 1.00 94.75 173 THR A O 1
ATOM 1371 N N . VAL A 1 174 ? -9.977 -6.626 -1.068 1.00 96.88 174 VAL A N 1
ATOM 1372 C CA . VAL A 1 174 ? -10.087 -7.644 -2.114 1.00 96.88 174 VAL A CA 1
ATOM 1373 C C . VAL A 1 174 ? -9.651 -8.986 -1.543 1.00 96.88 174 VAL A C 1
ATOM 1375 O O . VAL A 1 174 ? -8.553 -9.106 -1.004 1.00 96.88 174 VAL A O 1
ATOM 1378 N N . VAL A 1 175 ? -10.506 -9.998 -1.690 1.00 97.88 175 VAL A N 1
ATOM 1379 C CA . VAL A 1 175 ? -10.253 -11.372 -1.239 1.00 97.88 175 VAL A CA 1
ATOM 1380 C C . VAL A 1 175 ? -10.265 -12.295 -2.449 1.00 97.88 175 VAL A C 1
ATOM 1382 O O . VAL A 1 175 ? -11.252 -12.343 -3.184 1.00 97.88 175 VAL A O 1
ATOM 1385 N N . LEU A 1 176 ? -9.171 -13.023 -2.663 1.00 98.00 176 LEU A N 1
ATOM 1386 C CA . LEU A 1 176 ? -9.017 -13.945 -3.783 1.00 98.00 176 LEU A CA 1
ATOM 1387 C C . LEU A 1 176 ? -8.699 -15.351 -3.274 1.00 98.00 176 LEU A C 1
ATOM 1389 O O . LEU A 1 176 ? -7.647 -15.539 -2.663 1.00 98.00 176 LEU A O 1
ATOM 1393 N N . PRO A 1 177 ? -9.544 -16.357 -3.551 1.00 97.94 177 PRO A N 1
ATOM 1394 C CA . PRO A 1 177 ? -9.219 -17.729 -3.196 1.00 97.94 177 PRO A CA 1
ATOM 1395 C C . PRO A 1 177 ? -8.047 -18.234 -4.044 1.00 97.94 177 PRO A C 1
ATOM 1397 O O . PRO A 1 177 ? -7.951 -17.925 -5.235 1.00 97.94 177 PRO A O 1
ATOM 1400 N N . TYR A 1 178 ? -7.190 -19.064 -3.455 1.00 98.25 178 TYR A N 1
ATOM 1401 C CA . TYR A 1 178 ? -6.107 -19.739 -4.169 1.00 98.25 178 TYR A CA 1
ATOM 1402 C C . TYR A 1 178 ? -6.012 -21.213 -3.759 1.00 98.25 178 TYR A C 1
ATOM 1404 O O . TYR A 1 178 ? -6.509 -21.624 -2.713 1.00 98.25 178 TYR A O 1
ATOM 1412 N N . LYS A 1 179 ? -5.403 -22.041 -4.611 1.00 98.00 179 LYS A N 1
ATOM 1413 C CA . LYS A 1 179 ? -5.308 -23.498 -4.418 1.00 98.00 179 LYS A CA 1
ATOM 1414 C C . LYS A 1 179 ? -3.900 -23.982 -4.110 1.00 98.00 179 LYS A C 1
ATOM 1416 O O . LYS A 1 179 ? -3.743 -24.993 -3.433 1.00 98.00 179 LYS A O 1
ATOM 1421 N N . ARG A 1 180 ? -2.882 -23.332 -4.672 1.00 96.75 180 ARG A N 1
ATOM 1422 C CA . ARG A 1 180 ? -1.480 -23.757 -4.577 1.00 96.75 180 ARG A CA 1
ATOM 1423 C C . ARG A 1 180 ? -0.668 -22.768 -3.764 1.00 96.75 180 ARG A C 1
ATOM 1425 O O . ARG A 1 180 ? -0.104 -23.147 -2.745 1.00 96.75 180 ARG A O 1
ATOM 1432 N N . ASN A 1 181 ? -0.580 -21.521 -4.221 1.00 97.25 181 ASN A N 1
ATOM 1433 C CA . ASN A 1 181 ? 0.191 -20.495 -3.528 1.00 97.25 181 ASN A CA 1
ATOM 1434 C C . ASN A 1 181 ? -0.248 -19.083 -3.922 1.00 97.25 181 ASN A C 1
ATOM 1436 O O . ASN A 1 181 ? -0.618 -18.834 -5.069 1.00 97.25 181 ASN A O 1
ATOM 1440 N N . ALA A 1 182 ? -0.082 -18.163 -2.977 1.00 98.44 182 ALA A N 1
ATOM 1441 C CA . ALA A 1 182 ? -0.113 -16.728 -3.194 1.00 98.44 182 ALA A CA 1
ATOM 1442 C C . ALA A 1 182 ? 1.166 -16.086 -2.633 1.00 98.44 182 ALA A C 1
ATOM 1444 O O . ALA A 1 182 ? 1.637 -16.454 -1.549 1.00 98.44 182 ALA A O 1
ATOM 1445 N N . SER A 1 183 ? 1.736 -15.134 -3.365 1.00 98.12 183 SER A N 1
ATOM 1446 C CA . SER A 1 183 ? 2.901 -14.351 -2.939 1.00 98.12 183 SER A CA 1
ATOM 1447 C C . SER A 1 183 ? 2.848 -12.940 -3.513 1.00 98.12 183 SER A C 1
ATOM 1449 O O . SER A 1 183 ? 2.429 -12.766 -4.655 1.00 98.12 183 SER A O 1
ATOM 1451 N N . ALA A 1 184 ? 3.319 -11.955 -2.753 1.00 98.00 184 ALA A N 1
ATOM 1452 C CA . ALA A 1 184 ? 3.545 -10.597 -3.242 1.00 98.00 184 ALA A CA 1
ATOM 1453 C C . ALA A 1 184 ? 4.890 -10.488 -3.985 1.00 98.00 184 ALA A C 1
ATOM 1455 O O . ALA A 1 184 ? 5.747 -11.368 -3.852 1.00 98.00 184 ALA A O 1
ATOM 1456 N N . TYR A 1 185 ? 5.087 -9.396 -4.725 1.00 97.00 185 TYR A N 1
ATOM 1457 C CA . TYR A 1 185 ? 6.368 -9.032 -5.342 1.00 97.00 185 TYR A CA 1
ATOM 1458 C C . TYR A 1 185 ? 6.974 -7.779 -4.694 1.00 97.00 185 TYR A C 1
ATOM 1460 O O . TYR A 1 185 ? 7.064 -6.753 -5.359 1.00 97.00 185 TYR A O 1
ATOM 1468 N N . PRO A 1 186 ? 7.422 -7.811 -3.427 1.00 94.50 186 PRO A N 1
ATOM 1469 C CA . PRO A 1 186 ? 8.049 -6.639 -2.822 1.00 94.50 186 PRO A CA 1
ATOM 1470 C C . PRO A 1 186 ? 9.328 -6.231 -3.590 1.00 94.50 186 PRO A C 1
ATOM 1472 O O . PRO A 1 186 ? 10.076 -7.108 -4.034 1.00 94.50 186 PRO A O 1
ATOM 1475 N N . PRO A 1 187 ? 9.621 -4.925 -3.734 1.00 94.38 187 PRO A N 1
ATOM 1476 C CA . PRO A 1 187 ? 8.861 -3.789 -3.200 1.00 94.38 187 PRO A CA 1
ATOM 1477 C C . PRO A 1 187 ? 7.652 -3.341 -4.047 1.00 94.38 187 PRO A C 1
ATOM 1479 O O . PRO A 1 187 ? 7.032 -2.350 -3.683 1.00 94.38 187 PRO A O 1
ATOM 1482 N N . CYS A 1 188 ? 7.319 -4.012 -5.152 1.00 95.56 188 CYS A N 1
ATOM 1483 C CA . CYS A 1 188 ? 6.272 -3.598 -6.087 1.00 95.56 188 CYS A CA 1
ATOM 1484 C C . CYS A 1 188 ? 4.894 -3.682 -5.449 1.00 95.56 188 CYS A C 1
ATOM 1486 O O . CYS A 1 188 ? 4.366 -4.765 -5.188 1.00 95.56 188 CYS A O 1
ATOM 1488 N N . TYR A 1 189 ? 4.306 -2.511 -5.250 1.00 95.12 189 TYR A N 1
ATOM 1489 C CA . TYR A 1 189 ? 2.999 -2.361 -4.651 1.00 95.12 189 TYR A CA 1
ATOM 1490 C C . TYR A 1 189 ? 1.924 -3.086 -5.462 1.00 95.12 189 TYR A C 1
ATOM 1492 O O . TYR A 1 189 ? 1.925 -3.042 -6.692 1.00 95.12 189 TYR A O 1
ATOM 1500 N N . GLY A 1 190 ? 1.018 -3.778 -4.770 1.00 96.06 190 GLY A N 1
ATOM 1501 C CA . GLY A 1 190 ? -0.178 -4.385 -5.359 1.00 96.06 190 GLY A CA 1
ATOM 1502 C C . GLY A 1 190 ? 0.064 -5.628 -6.224 1.00 96.06 190 GLY A C 1
ATOM 1503 O O . GLY A 1 190 ? -0.874 -6.405 -6.417 1.00 96.06 190 GLY A O 1
ATOM 1504 N N . TRP A 1 191 ? 1.286 -5.865 -6.710 1.00 98.19 191 TRP A N 1
ATOM 1505 C CA . TRP A 1 191 ? 1.609 -7.013 -7.554 1.00 98.19 191 TRP A CA 1
ATOM 1506 C C . TRP A 1 191 ? 1.680 -8.315 -6.748 1.00 98.19 191 TRP A C 1
ATOM 1508 O O . TRP A 1 191 ? 2.384 -8.420 -5.738 1.00 98.19 191 TRP A O 1
ATOM 1518 N N . ALA A 1 192 ? 0.982 -9.344 -7.225 1.00 98.31 192 ALA A N 1
ATOM 1519 C CA . ALA A 1 192 ? 0.965 -10.672 -6.626 1.00 98.31 192 ALA A CA 1
ATOM 1520 C C . ALA A 1 192 ? 0.947 -11.786 -7.676 1.00 98.31 192 ALA A C 1
ATOM 1522 O O . ALA A 1 192 ? 0.337 -11.663 -8.736 1.00 98.31 192 ALA A O 1
ATOM 1523 N N . ASN A 1 193 ? 1.583 -12.908 -7.346 1.00 98.25 193 ASN A N 1
ATOM 1524 C CA . ASN A 1 193 ? 1.428 -14.176 -8.045 1.00 98.25 193 ASN A CA 1
ATOM 1525 C C . ASN A 1 193 ? 0.441 -15.036 -7.263 1.00 98.25 193 ASN A C 1
ATOM 1527 O O . ASN A 1 193 ? 0.721 -15.421 -6.127 1.00 98.25 193 ASN A O 1
ATOM 1531 N N . ILE A 1 194 ? -0.690 -15.347 -7.885 1.00 98.44 194 ILE A N 1
ATOM 1532 C CA . ILE A 1 194 ? -1.720 -16.214 -7.324 1.00 98.44 194 ILE A CA 1
ATOM 1533 C C . ILE A 1 194 ? -1.899 -17.382 -8.284 1.00 98.44 194 ILE A C 1
ATOM 1535 O O . ILE A 1 194 ? -2.319 -17.213 -9.429 1.00 98.44 194 ILE A O 1
ATOM 1539 N N . ASP A 1 195 ? -1.530 -18.577 -7.826 1.00 97.81 195 ASP A N 1
ATOM 1540 C CA . ASP A 1 195 ? -1.586 -19.817 -8.598 1.00 97.81 195 ASP A CA 1
ATOM 1541 C C . ASP A 1 195 ? -0.941 -19.733 -9.993 1.00 97.81 195 ASP A C 1
ATOM 1543 O O . ASP A 1 195 ? -1.397 -20.384 -10.936 1.00 97.81 195 ASP A O 1
ATOM 1547 N N . GLY A 1 196 ? 0.161 -18.994 -10.130 1.00 97.06 196 GLY A N 1
ATOM 1548 C CA . GLY A 1 196 ? 0.894 -18.850 -11.389 1.00 97.06 196 GLY A CA 1
ATOM 1549 C C . GLY A 1 196 ? 0.312 -17.803 -12.341 1.00 97.06 196 GLY A C 1
ATOM 1550 O O . GLY A 1 196 ? 0.699 -17.782 -13.505 1.00 97.06 196 GLY A O 1
ATOM 1551 N N . ALA A 1 1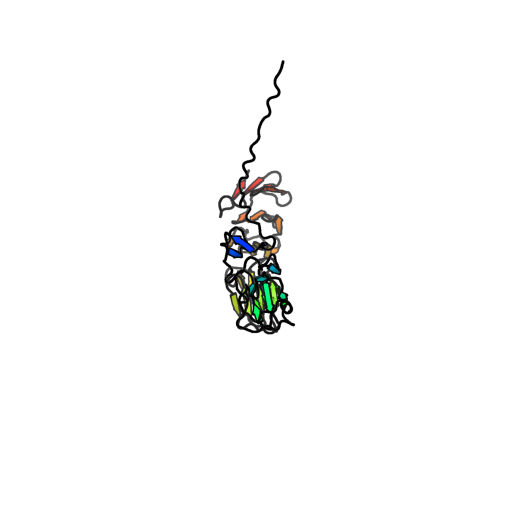97 ? -0.605 -16.955 -11.878 1.00 97.88 197 ALA A N 1
ATOM 1552 C CA . ALA A 1 197 ? -1.100 -15.800 -12.615 1.00 97.88 197 ALA A CA 1
ATOM 1553 C C . ALA A 1 197 ? -0.772 -14.508 -11.861 1.00 97.88 197 ALA A C 1
ATOM 1555 O O . ALA A 1 197 ? -0.795 -14.480 -10.631 1.00 97.88 197 ALA A O 1
ATOM 1556 N N . LEU A 1 198 ? -0.476 -13.444 -12.608 1.00 98.25 198 LEU A N 1
ATOM 1557 C CA . LEU A 1 198 ? -0.203 -12.133 -12.035 1.00 98.25 198 LEU A CA 1
ATOM 1558 C C . LEU A 1 198 ? -1.492 -11.350 -11.805 1.00 98.25 198 LEU A C 1
ATOM 1560 O O . LEU A 1 198 ? -2.411 -11.361 -12.628 1.00 98.25 198 LEU A O 1
ATOM 1564 N N . TYR A 1 199 ? -1.527 -10.666 -10.671 1.00 98.31 199 TYR A N 1
ATOM 1565 C CA . TYR A 1 199 ? -2.586 -9.763 -10.259 1.00 98.31 199 TYR A CA 1
ATOM 1566 C C . TYR A 1 199 ? -1.960 -8.446 -9.811 1.00 98.31 199 TYR A C 1
ATOM 1568 O O . TYR A 1 199 ? -0.905 -8.467 -9.181 1.00 98.31 199 TYR A O 1
ATOM 1576 N N . TYR A 1 200 ? -2.631 -7.336 -10.092 1.00 97.62 200 TYR A N 1
ATOM 1577 C CA . TYR A 1 200 ? -2.321 -6.020 -9.545 1.00 97.62 200 TYR A CA 1
ATOM 1578 C C . TYR A 1 200 ? -3.523 -5.540 -8.733 1.00 97.62 200 TYR A C 1
ATOM 1580 O O . TYR A 1 200 ? -4.637 -5.499 -9.256 1.00 97.62 200 TYR A O 1
ATOM 1588 N N . GLU A 1 201 ? -3.330 -5.274 -7.439 1.00 96.62 201 GLU A N 1
ATOM 1589 C CA . GLU A 1 201 ? -4.388 -4.830 -6.512 1.00 96.62 201 GLU A CA 1
ATOM 1590 C C . GLU A 1 201 ? -5.623 -5.757 -6.511 1.00 96.62 201 GLU A C 1
ATOM 1592 O O . GLU A 1 201 ? -6.767 -5.352 -6.320 1.00 96.62 201 GLU A O 1
ATOM 1597 N N . GLY A 1 202 ? -5.388 -7.050 -6.764 1.00 95.25 202 GLY A N 1
ATOM 1598 C CA . GLY A 1 202 ? -6.427 -8.075 -6.860 1.00 95.25 202 GLY A CA 1
ATOM 1599 C C . GLY A 1 202 ? -7.133 -8.183 -8.221 1.00 95.25 202 GLY A C 1
ATOM 1600 O O . GLY A 1 202 ? -7.955 -9.081 -8.413 1.00 95.25 202 GLY A O 1
ATOM 1601 N N . SER A 1 203 ? -6.773 -7.358 -9.203 1.00 96.44 203 SER A N 1
ATOM 1602 C CA . SER A 1 203 ? -7.219 -7.494 -10.594 1.00 96.44 203 SER A CA 1
ATOM 1603 C C . SER A 1 203 ? -6.272 -8.391 -11.384 1.00 96.44 203 SER A C 1
ATOM 1605 O O . SER A 1 203 ? -5.062 -8.180 -11.387 1.00 96.44 203 SER A O 1
ATOM 1607 N N . LYS A 1 204 ? -6.805 -9.412 -12.066 1.00 97.31 204 LYS A N 1
ATOM 1608 C CA . LYS A 1 204 ? -5.992 -10.348 -12.858 1.00 97.31 204 LYS A CA 1
ATOM 1609 C C . LYS A 1 204 ? -5.409 -9.652 -14.088 1.00 97.31 204 LYS A C 1
ATOM 1611 O O . LYS A 1 204 ? -6.162 -9.076 -14.865 1.00 97.31 204 LYS A O 1
ATOM 1616 N N . HIS A 1 205 ? -4.111 -9.818 -14.325 1.00 96.56 205 HIS A N 1
ATOM 1617 C CA . HIS A 1 205 ? -3.428 -9.404 -15.551 1.00 96.56 205 HIS A CA 1
ATOM 1618 C C . HIS A 1 205 ? -3.167 -10.627 -16.450 1.00 96.56 205 HIS A C 1
ATOM 1620 O O . HIS A 1 205 ? -2.146 -11.297 -16.293 1.00 96.56 205 HIS A O 1
ATOM 1626 N N . PRO A 1 206 ? -4.080 -10.969 -17.383 1.00 93.38 206 PRO A N 1
ATOM 1627 C CA . PRO A 1 206 ? -3.945 -12.167 -18.218 1.00 93.38 206 PRO A CA 1
ATOM 1628 C C . PRO A 1 206 ? -2.788 -12.082 -19.218 1.00 93.38 206 PRO A C 1
ATOM 1630 O O . PRO A 1 206 ? -2.227 -13.111 -19.583 1.00 93.38 206 PRO A O 1
ATOM 1633 N N . ASP A 1 207 ? -2.427 -10.869 -19.632 1.00 91.00 207 ASP A N 1
ATOM 1634 C CA . ASP A 1 207 ? -1.344 -10.635 -20.583 1.00 91.00 207 ASP A CA 1
ATOM 1635 C C . ASP A 1 207 ? 0.026 -10.524 -19.906 1.00 91.00 207 ASP A C 1
ATOM 1637 O O . ASP A 1 207 ? 1.031 -10.397 -20.600 1.00 91.00 207 ASP A O 1
ATOM 1641 N N . ALA A 1 208 ? 0.090 -10.512 -18.572 1.00 95.75 208 ALA A N 1
ATOM 1642 C CA . ALA A 1 208 ? 1.361 -10.402 -17.877 1.00 95.75 208 ALA A CA 1
ATOM 1643 C C . ALA A 1 208 ? 2.046 -11.770 -17.780 1.00 95.75 208 ALA A C 1
ATOM 1645 O O . ALA A 1 208 ? 1.424 -12.797 -17.496 1.00 95.75 208 ALA A O 1
ATOM 1646 N N . ASP A 1 209 ? 3.352 -11.790 -18.017 1.00 97.12 209 ASP A N 1
ATOM 1647 C CA . ASP A 1 209 ? 4.151 -13.006 -18.038 1.00 97.12 209 ASP A CA 1
ATOM 1648 C C . ASP A 1 209 ? 4.852 -13.219 -16.694 1.00 97.12 209 ASP A C 1
ATOM 1650 O O . ASP A 1 209 ? 5.914 -12.666 -16.413 1.00 97.12 209 ASP A O 1
ATOM 1654 N N . VAL A 1 210 ? 4.274 -14.095 -15.869 1.00 97.12 210 VAL A N 1
ATOM 1655 C CA . VAL A 1 210 ? 4.800 -14.435 -14.536 1.00 97.12 210 VAL A CA 1
ATOM 1656 C C . VAL A 1 210 ? 6.240 -14.966 -14.562 1.00 97.12 210 VAL A C 1
ATOM 1658 O O . VAL A 1 210 ? 6.969 -14.811 -13.587 1.00 97.12 210 VAL A O 1
ATOM 1661 N N . SER A 1 211 ? 6.659 -15.606 -15.661 1.00 96.94 211 SER A N 1
ATOM 1662 C CA . SER A 1 211 ? 7.965 -16.272 -15.762 1.00 96.94 211 SER A CA 1
ATOM 1663 C C . SER A 1 211 ? 9.124 -15.301 -15.984 1.00 96.94 211 SER A C 1
ATOM 1665 O O . SER A 1 211 ? 10.265 -15.607 -15.641 1.00 96.94 211 SER A O 1
ATOM 1667 N N . THR A 1 212 ? 8.826 -14.132 -16.549 1.00 97.75 212 THR A N 1
ATOM 1668 C CA . THR A 1 212 ? 9.792 -13.072 -16.851 1.00 97.75 212 THR A CA 1
ATOM 1669 C C . THR A 1 212 ? 9.586 -11.822 -16.005 1.00 97.75 212 THR A C 1
ATOM 1671 O O . THR A 1 212 ? 10.397 -10.902 -16.103 1.00 97.75 212 THR A O 1
ATOM 1674 N N . PHE A 1 213 ? 8.552 -11.805 -15.160 1.00 98.38 213 PHE A N 1
ATOM 1675 C CA . PHE A 1 213 ? 8.240 -10.686 -14.286 1.00 98.38 213 PHE A CA 1
ATOM 1676 C C . PHE A 1 213 ? 9.396 -10.365 -13.334 1.00 98.38 213 PHE A C 1
ATOM 1678 O O . PHE A 1 213 ? 9.892 -11.228 -12.604 1.00 98.38 213 PHE A O 1
ATOM 1685 N N . LYS A 1 214 ? 9.806 -9.100 -13.323 1.00 97.81 214 LYS A N 1
ATOM 1686 C CA . LYS A 1 214 ? 10.858 -8.556 -12.473 1.00 97.81 214 LYS A CA 1
ATOM 1687 C C . LYS A 1 214 ? 10.356 -7.277 -11.823 1.00 97.81 214 LYS A C 1
ATOM 1689 O O . LYS A 1 214 ? 9.944 -6.343 -12.504 1.00 97.81 214 LYS A O 1
ATOM 1694 N N . CYS A 1 215 ? 10.427 -7.245 -10.500 1.00 97.31 215 CYS A N 1
ATOM 1695 C CA . CYS A 1 215 ? 10.160 -6.048 -9.723 1.00 97.31 215 CYS A CA 1
ATOM 1696 C C . CYS A 1 215 ? 11.420 -5.173 -9.620 1.00 97.31 215 CYS A C 1
ATOM 1698 O O . CYS A 1 215 ? 12.519 -5.710 -9.452 1.00 97.31 215 CYS A O 1
ATOM 1700 N N . PHE A 1 216 ? 11.265 -3.849 -9.699 1.00 96.75 216 PHE A N 1
ATOM 1701 C CA . PHE A 1 216 ? 12.363 -2.889 -9.546 1.00 96.75 216 PHE A CA 1
ATOM 1702 C C . PHE A 1 216 ? 12.165 -1.933 -8.366 1.00 96.75 216 PHE A C 1
ATOM 1704 O O . PHE A 1 216 ? 13.110 -1.690 -7.620 1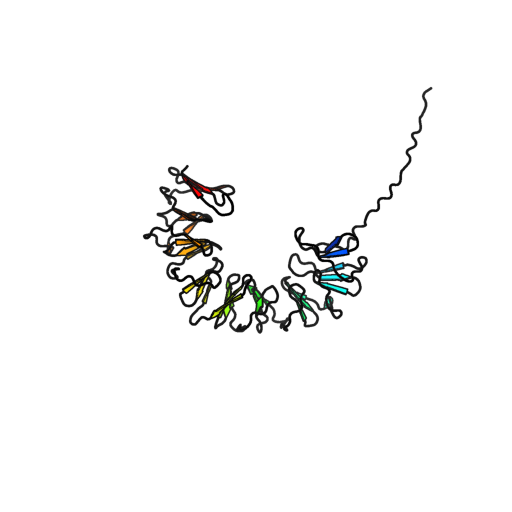.00 96.75 216 PHE A O 1
ATOM 1711 N N . SER A 1 217 ? 10.963 -1.383 -8.197 1.00 95.38 217 SER A N 1
ATOM 1712 C CA . SER A 1 217 ? 10.649 -0.396 -7.158 1.00 95.38 217 SER A CA 1
ATOM 1713 C C . SER A 1 217 ? 9.177 -0.482 -6.749 1.00 95.38 217 SER A C 1
ATOM 1715 O O . SER A 1 217 ? 8.442 -1.316 -7.267 1.00 95.38 217 SER A O 1
ATOM 1717 N N . PHE A 1 218 ? 8.736 0.393 -5.841 1.00 94.50 218 PHE A N 1
ATOM 1718 C CA . PHE A 1 218 ? 7.332 0.481 -5.426 1.00 94.50 218 PHE A CA 1
ATOM 1719 C C . PHE A 1 218 ? 6.359 0.584 -6.611 1.00 94.50 218 PHE A C 1
ATOM 1721 O O . PHE A 1 218 ? 5.307 -0.049 -6.596 1.00 94.50 218 PHE A O 1
ATOM 1728 N N . THR A 1 219 ? 6.738 1.328 -7.653 1.00 93.81 219 THR A N 1
ATOM 1729 C CA . THR A 1 219 ? 5.888 1.629 -8.813 1.00 93.81 219 THR A CA 1
ATOM 1730 C C . THR A 1 219 ? 6.322 0.930 -10.093 1.00 93.81 219 THR A C 1
ATOM 1732 O O . THR A 1 219 ? 5.575 0.960 -11.064 1.00 93.81 219 THR A O 1
ATOM 1735 N N . MET A 1 220 ? 7.515 0.331 -10.134 1.00 96.31 220 MET A N 1
ATOM 1736 C CA . MET A 1 220 ? 8.127 -0.098 -11.388 1.00 96.31 220 MET A CA 1
ATOM 1737 C C . MET A 1 220 ? 8.401 -1.595 -11.410 1.00 96.31 220 MET A C 1
ATOM 1739 O O . MET A 1 220 ? 9.129 -2.132 -10.571 1.00 96.31 220 MET A O 1
ATOM 1743 N N . SER A 1 221 ? 7.884 -2.259 -12.436 1.00 97.75 221 SER A N 1
ATOM 1744 C CA . SER A 1 221 ? 8.203 -3.649 -12.762 1.00 97.75 221 SER A CA 1
ATOM 1745 C C . SER A 1 221 ? 8.297 -3.836 -14.275 1.00 97.75 221 SER A C 1
ATOM 1747 O O . SER A 1 221 ? 8.099 -2.894 -15.039 1.00 97.75 221 SER A O 1
ATOM 1749 N N . ALA A 1 222 ? 8.658 -5.027 -14.735 1.00 97.94 222 ALA A N 1
ATOM 1750 C CA . ALA A 1 222 ? 8.591 -5.388 -16.144 1.00 97.94 222 ALA A CA 1
ATOM 1751 C C . ALA A 1 222 ? 8.375 -6.884 -16.312 1.00 97.94 222 ALA A C 1
ATOM 1753 O O . ALA A 1 222 ? 8.776 -7.678 -15.466 1.00 97.94 222 ALA A O 1
ATOM 1754 N N . ASP A 1 223 ? 7.828 -7.264 -17.454 1.00 98.06 223 ASP A N 1
ATOM 1755 C CA . ASP A 1 223 ? 7.938 -8.607 -18.005 1.00 98.06 223 ASP A CA 1
ATOM 1756 C C . ASP A 1 223 ? 8.373 -8.514 -19.475 1.00 98.06 223 ASP A C 1
ATOM 1758 O O . ASP A 1 223 ? 8.750 -7.448 -19.968 1.00 98.06 223 ASP A O 1
ATOM 1762 N N . LYS A 1 224 ? 8.379 -9.639 -20.195 1.00 96.69 224 LYS A N 1
ATOM 1763 C CA . LYS A 1 224 ? 8.827 -9.666 -21.597 1.00 96.69 224 LYS A CA 1
ATOM 1764 C C . LYS A 1 224 ? 7.980 -8.803 -22.547 1.00 96.69 224 LYS A C 1
ATOM 1766 O O . LYS A 1 224 ? 8.402 -8.573 -23.675 1.00 96.69 224 LYS A O 1
ATOM 1771 N N . HIS A 1 225 ? 6.786 -8.378 -22.139 1.00 95.69 225 HIS A N 1
ATOM 1772 C CA . HIS A 1 225 ? 5.875 -7.559 -22.934 1.00 95.69 225 HIS A CA 1
ATOM 1773 C C . HIS A 1 225 ? 6.063 -6.055 -22.698 1.00 95.69 225 HIS A C 1
ATOM 1775 O O . HIS A 1 225 ? 5.527 -5.258 -23.470 1.00 95.69 225 HIS A O 1
ATOM 1781 N N . GLY A 1 226 ? 6.798 -5.646 -21.662 1.00 97.06 226 GLY A N 1
ATOM 1782 C CA . GLY A 1 226 ? 7.069 -4.239 -21.387 1.00 97.06 226 GLY A CA 1
ATOM 1783 C C . GLY A 1 226 ? 7.348 -3.933 -19.920 1.00 97.06 226 GLY A C 1
ATOM 1784 O O . GLY A 1 226 ? 7.311 -4.811 -19.059 1.00 97.06 226 GLY A O 1
ATOM 1785 N N . PHE A 1 227 ? 7.603 -2.655 -19.646 1.00 98.00 227 PHE A N 1
ATOM 1786 C CA . PHE A 1 227 ? 7.584 -2.126 -18.283 1.00 98.00 227 PHE A CA 1
ATOM 1787 C C . PHE A 1 227 ? 6.140 -1.982 -17.798 1.00 98.00 227 PHE A C 1
ATOM 1789 O O . PHE A 1 227 ? 5.229 -1.815 -18.605 1.00 98.00 227 PHE A O 1
ATOM 1796 N N . TYR A 1 228 ? 5.936 -2.000 -16.490 1.00 97.19 228 TYR A N 1
ATOM 1797 C CA . TYR A 1 228 ? 4.703 -1.585 -15.840 1.00 97.19 228 TYR A CA 1
ATOM 1798 C C . TYR A 1 228 ? 5.026 -0.435 -14.898 1.00 97.19 228 TYR A C 1
ATOM 1800 O O . TYR A 1 228 ? 5.881 -0.575 -14.019 1.00 97.19 228 TYR A O 1
ATOM 1808 N N . VAL A 1 229 ? 4.327 0.678 -15.097 1.00 95.00 229 VAL A N 1
ATOM 1809 C CA . VAL A 1 229 ? 4.282 1.803 -14.163 1.00 95.00 229 VAL A CA 1
ATOM 1810 C C . VAL A 1 229 ? 2.963 1.651 -13.415 1.00 95.00 229 VAL A C 1
ATOM 1812 O O . VAL A 1 229 ? 1.901 1.870 -13.997 1.00 95.00 229 VAL A O 1
ATOM 1815 N N . TYR A 1 230 ? 3.024 1.192 -12.167 1.00 93.44 230 TYR A N 1
ATOM 1816 C CA . TYR A 1 230 ? 1.893 0.585 -11.460 1.00 93.44 230 TYR A CA 1
ATOM 1817 C C . TYR A 1 230 ? 1.300 -0.587 -12.263 1.00 93.44 230 TYR A C 1
ATOM 1819 O O . TYR A 1 230 ? 1.977 -1.605 -12.420 1.00 93.44 230 TYR A O 1
ATOM 1827 N N . ASP A 1 231 ? 0.080 -0.446 -12.789 1.00 92.88 231 ASP A N 1
ATOM 1828 C CA . ASP A 1 231 ? -0.614 -1.427 -13.635 1.00 92.88 231 ASP A CA 1
ATOM 1829 C C . ASP A 1 231 ? -0.484 -1.144 -15.140 1.00 92.88 231 ASP A C 1
ATOM 1831 O O . ASP A 1 231 ? -0.730 -2.020 -15.977 1.00 92.88 231 ASP A O 1
ATOM 1835 N N . LYS A 1 232 ? -0.065 0.070 -15.514 1.00 94.38 232 LYS A N 1
ATOM 1836 C CA . LYS A 1 232 ? -0.017 0.511 -16.907 1.00 94.38 232 LYS A CA 1
ATOM 1837 C C . LYS A 1 232 ? 1.193 -0.094 -17.611 1.00 94.38 232 LYS A C 1
ATOM 1839 O O . LYS A 1 232 ? 2.338 0.285 -17.357 1.00 94.38 232 LYS A O 1
ATOM 1844 N N . ARG A 1 233 ? 0.931 -1.005 -18.553 1.00 95.50 233 ARG A N 1
ATOM 1845 C CA . ARG A 1 233 ? 1.961 -1.614 -19.408 1.00 95.50 233 ARG A CA 1
ATOM 1846 C C . ARG A 1 233 ? 2.495 -0.621 -20.446 1.00 95.50 233 ARG A C 1
ATOM 1848 O O . ARG A 1 233 ? 1.724 0.000 -21.172 1.00 95.50 233 ARG A O 1
ATOM 1855 N N . GLN A 1 234 ? 3.815 -0.579 -20.582 1.00 95.19 234 GLN A N 1
ATOM 1856 C CA . GLN A 1 234 ? 4.589 0.258 -21.492 1.00 95.19 234 GLN A CA 1
ATOM 1857 C C . GLN A 1 234 ? 5.453 -0.634 -22.416 1.00 95.19 234 GLN A C 1
ATOM 1859 O O . GLN A 1 234 ? 6.524 -1.103 -22.010 1.00 95.19 234 GLN A O 1
ATOM 1864 N N . PRO A 1 235 ? 5.005 -0.924 -23.654 1.00 95.88 235 PRO A N 1
ATOM 1865 C CA . PRO A 1 235 ? 5.605 -1.939 -24.527 1.00 95.88 235 PRO A CA 1
ATOM 1866 C C . PRO A 1 235 ? 6.826 -1.416 -25.308 1.00 95.88 235 PRO A C 1
ATOM 1868 O O . PRO A 1 235 ? 6.846 -1.421 -26.537 1.00 95.88 235 PRO A O 1
ATOM 1871 N N . VAL A 1 236 ? 7.855 -0.947 -24.596 1.00 96.19 236 VAL A N 1
ATOM 1872 C CA . VAL A 1 236 ? 9.077 -0.350 -25.185 1.00 96.19 236 VAL A CA 1
ATOM 1873 C C . VAL A 1 236 ? 10.326 -1.230 -25.063 1.00 96.19 236 VAL A C 1
ATOM 1875 O O . VAL A 1 236 ? 11.441 -0.789 -25.349 1.00 96.19 236 VAL A O 1
ATOM 1878 N N . ILE A 1 237 ? 10.157 -2.480 -24.628 1.00 97.25 237 ILE A N 1
ATOM 1879 C CA . ILE A 1 237 ? 11.240 -3.462 -24.518 1.00 97.25 237 ILE A CA 1
ATOM 1880 C C . ILE A 1 237 ? 11.411 -4.163 -25.880 1.00 97.25 237 ILE A C 1
ATOM 1882 O O . ILE A 1 237 ? 10.463 -4.790 -26.357 1.00 97.25 237 ILE A O 1
ATOM 1886 N N . PRO A 1 238 ? 12.587 -4.075 -26.532 1.00 96.88 238 PRO A N 1
ATOM 1887 C CA . PRO A 1 238 ? 12.884 -4.836 -27.743 1.00 96.88 238 PRO A CA 1
ATOM 1888 C C . PRO A 1 238 ? 12.766 -6.350 -27.518 1.00 96.88 238 PRO A C 1
ATOM 1890 O O . PRO A 1 238 ? 13.105 -6.864 -26.456 1.00 96.88 238 PRO A O 1
ATOM 1893 N N . ALA A 1 239 ? 12.316 -7.085 -28.539 1.00 94.88 239 ALA A N 1
ATOM 1894 C CA . ALA A 1 239 ? 11.996 -8.513 -28.423 1.00 94.88 239 ALA A CA 1
ATOM 1895 C C . ALA A 1 239 ? 13.195 -9.415 -28.061 1.00 94.88 239 ALA A C 1
ATOM 1897 O O . ALA A 1 239 ? 13.006 -10.529 -27.578 1.00 94.88 239 ALA A O 1
ATOM 1898 N N . ASP A 1 240 ? 14.422 -8.960 -28.312 1.00 96.56 240 ASP A N 1
ATOM 1899 C CA . ASP A 1 240 ? 15.657 -9.672 -27.983 1.00 96.56 240 ASP A CA 1
ATOM 1900 C C . ASP A 1 240 ? 16.196 -9.351 -26.576 1.00 96.56 240 ASP A C 1
ATOM 1902 O O . ASP A 1 240 ? 17.204 -9.926 -26.157 1.00 96.56 240 ASP A O 1
ATOM 1906 N N . THR A 1 241 ? 15.529 -8.473 -25.821 1.00 97.75 241 THR A N 1
ATOM 1907 C CA . THR A 1 241 ? 15.892 -8.154 -24.439 1.00 97.75 241 THR A CA 1
ATOM 1908 C C . THR A 1 241 ? 15.410 -9.237 -23.475 1.00 97.75 241 THR A C 1
ATOM 1910 O O . THR A 1 241 ? 14.225 -9.545 -23.363 1.00 97.75 241 THR A O 1
ATOM 1913 N N . ALA A 1 242 ? 16.338 -9.775 -22.682 1.00 97.81 242 ALA A N 1
ATOM 1914 C CA . ALA A 1 242 ? 16.003 -10.621 -21.544 1.00 97.81 242 ALA A CA 1
ATOM 1915 C C . ALA A 1 242 ? 15.772 -9.754 -20.295 1.00 97.81 242 ALA A C 1
ATOM 1917 O O . ALA A 1 242 ? 16.730 -9.245 -19.717 1.00 97.81 242 ALA A O 1
ATOM 1918 N N . VAL A 1 243 ? 14.523 -9.645 -19.831 1.00 98.00 243 VAL A N 1
ATOM 1919 C CA . VAL A 1 243 ? 14.101 -8.780 -18.700 1.00 98.00 243 VAL A CA 1
ATOM 1920 C C . VAL A 1 243 ? 14.946 -8.964 -17.440 1.00 98.00 243 VAL A C 1
ATOM 1922 O O . VAL A 1 243 ? 15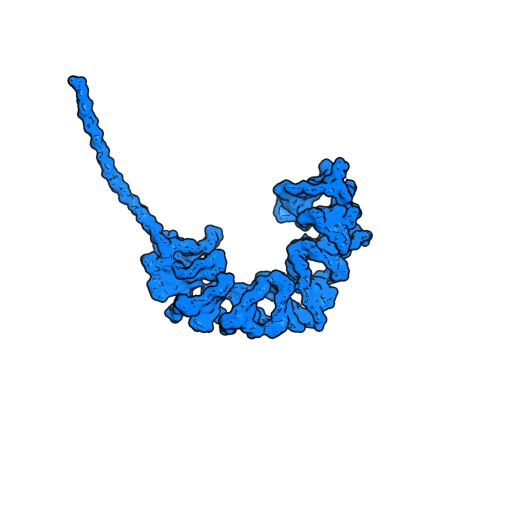.274 -7.998 -16.755 1.00 98.00 243 VAL A O 1
ATOM 1925 N N . LYS A 1 244 ? 15.385 -10.196 -17.156 1.00 97.50 244 LYS A N 1
ATOM 1926 C CA . LYS A 1 244 ? 16.276 -10.494 -16.024 1.00 97.50 244 LYS A CA 1
ATOM 1927 C C . LYS A 1 244 ? 17.565 -9.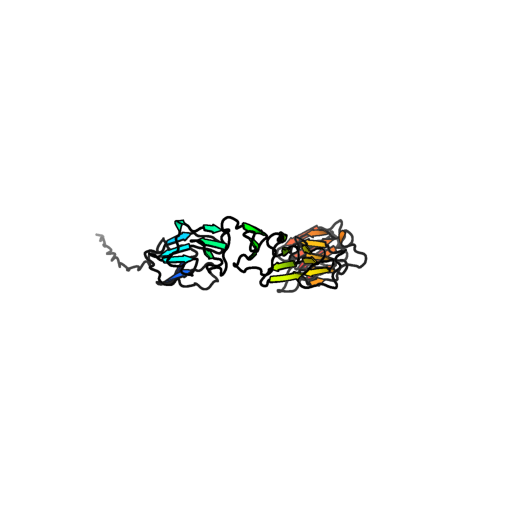656 -16.019 1.00 97.50 244 LYS A C 1
ATOM 1929 O O . LYS A 1 244 ? 18.086 -9.381 -14.939 1.00 97.50 244 LYS A O 1
ATOM 1934 N N . ASN A 1 245 ? 18.039 -9.227 -17.191 1.00 97.94 245 ASN A N 1
ATOM 1935 C CA . ASN A 1 245 ? 19.253 -8.431 -17.364 1.00 97.94 245 ASN A CA 1
ATOM 1936 C C . ASN A 1 245 ? 19.014 -6.921 -17.224 1.00 97.94 245 ASN A C 1
ATOM 1938 O O . ASN A 1 245 ? 19.985 -6.195 -17.046 1.00 97.94 245 ASN A O 1
ATOM 1942 N N . ILE A 1 246 ? 17.764 -6.446 -17.284 1.00 98.31 246 ILE A N 1
ATOM 1943 C CA . ILE A 1 246 ? 17.433 -5.027 -17.098 1.00 98.31 246 ILE A CA 1
ATOM 1944 C C . ILE A 1 246 ? 17.701 -4.659 -15.642 1.00 98.31 246 ILE A C 1
ATOM 1946 O O . ILE A 1 246 ? 17.137 -5.282 -14.747 1.00 98.31 246 ILE A O 1
ATOM 1950 N N . ASN A 1 247 ? 18.532 -3.657 -15.383 1.00 97.00 247 ASN A N 1
ATOM 1951 C CA . ASN A 1 247 ? 18.818 -3.161 -14.040 1.00 97.00 247 ASN A CA 1
ATOM 1952 C C . ASN A 1 247 ? 18.592 -1.646 -13.962 1.00 97.00 247 ASN A C 1
ATOM 1954 O O . ASN A 1 247 ? 18.824 -0.954 -14.959 1.00 97.00 247 ASN A O 1
ATOM 1958 N N . PRO A 1 248 ? 18.155 -1.127 -12.801 1.00 96.31 24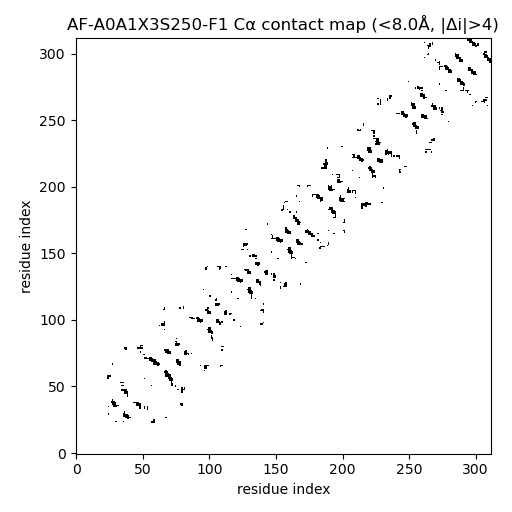8 PRO A N 1
ATOM 1959 C CA . PRO A 1 248 ? 18.106 0.309 -12.571 1.00 96.31 248 PRO A CA 1
ATOM 1960 C C . PRO A 1 248 ? 19.527 0.882 -12.570 1.00 96.31 248 PRO A C 1
ATOM 1962 O O . PRO A 1 248 ? 20.448 0.317 -11.979 1.00 96.31 248 PRO A O 1
ATOM 1965 N N . VAL A 1 249 ? 19.689 2.004 -13.255 1.00 96.06 249 VAL A N 1
ATOM 1966 C CA . VAL A 1 249 ? 20.901 2.833 -13.291 1.00 96.06 249 VAL A CA 1
ATOM 1967 C C . VAL A 1 249 ? 20.675 4.069 -12.423 1.00 96.06 249 VAL A C 1
ATOM 1969 O O . VAL A 1 249 ? 21.560 4.478 -11.678 1.00 96.06 249 VAL A O 1
ATOM 1972 N N . SER A 1 250 ? 19.465 4.621 -12.487 1.00 93.81 250 SER A N 1
ATOM 1973 C CA . SER A 1 250 ? 18.903 5.585 -11.542 1.00 9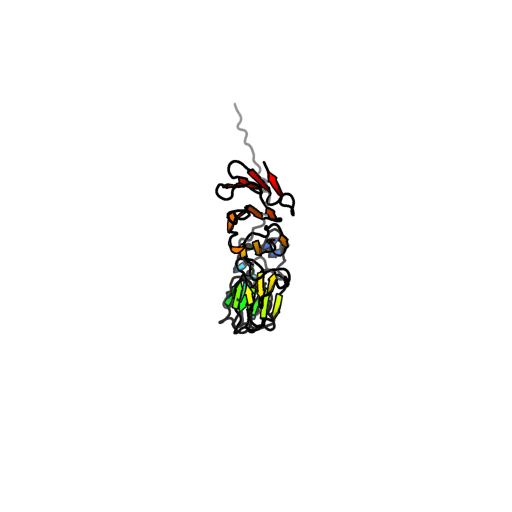3.81 250 SER A CA 1
ATOM 1974 C C . SER A 1 250 ? 17.434 5.225 -11.285 1.00 93.81 250 SER A C 1
ATOM 1976 O O . SER A 1 250 ? 16.956 4.205 -11.782 1.00 93.81 250 SER A O 1
ATOM 1978 N N . GLU A 1 251 ? 16.707 6.046 -10.525 1.00 90.12 251 GLU A N 1
ATOM 1979 C CA . GLU A 1 251 ? 15.281 5.832 -10.233 1.00 90.12 251 GLU A CA 1
ATOM 1980 C C . GLU A 1 251 ? 14.425 5.642 -11.500 1.00 90.12 251 GLU A C 1
ATOM 1982 O O . GLU A 1 251 ? 13.541 4.788 -11.531 1.00 90.12 251 GLU A O 1
ATOM 1987 N N . HIS A 1 252 ? 14.733 6.395 -12.561 1.00 94.12 252 HIS A N 1
ATOM 1988 C CA . HIS A 1 252 ? 13.956 6.427 -13.805 1.00 94.12 252 HIS A CA 1
ATOM 1989 C C . HIS A 1 252 ? 14.720 5.924 -15.027 1.00 94.12 252 HIS A C 1
ATOM 1991 O O . HIS A 1 252 ? 14.185 5.959 -16.129 1.00 94.12 252 HIS A O 1
ATOM 1997 N N . VAL A 1 253 ? 15.971 5.485 -14.878 1.00 96.81 253 VAL A N 1
ATOM 1998 C CA . VAL A 1 253 ? 16.789 5.032 -16.009 1.00 96.81 253 VAL A CA 1
ATOM 1999 C C . VAL A 1 253 ? 17.194 3.589 -15.802 1.00 96.81 253 VAL A C 1
ATOM 2001 O O . VAL A 1 253 ? 17.745 3.236 -14.764 1.00 96.81 253 VAL A O 1
ATOM 2004 N N . PHE A 1 254 ? 16.956 2.763 -16.814 1.00 98.06 254 PHE A N 1
ATOM 2005 C CA . PHE A 1 254 ? 17.212 1.330 -16.792 1.00 98.06 254 PHE A CA 1
ATOM 2006 C C . PHE A 1 254 ? 18.100 0.930 -17.960 1.00 98.06 254 PHE A C 1
ATOM 2008 O O . PHE A 1 254 ? 18.075 1.551 -19.022 1.00 98.06 254 PHE A O 1
ATOM 2015 N N . SER A 1 255 ? 18.867 -0.143 -17.792 1.00 98.00 255 SER A N 1
ATOM 2016 C CA . SER A 1 255 ? 19.648 -0.717 -18.884 1.00 98.00 255 SER A CA 1
ATOM 2017 C C . SER A 1 255 ? 19.883 -2.210 -18.700 1.00 98.00 255 SER A C 1
ATOM 2019 O O . SER A 1 255 ? 20.032 -2.694 -17.581 1.00 98.00 255 SER A O 1
ATOM 2021 N N . ASP A 1 256 ? 19.958 -2.940 -19.812 1.00 97.75 256 ASP A N 1
ATOM 2022 C CA . ASP A 1 256 ? 20.431 -4.326 -19.876 1.00 97.75 256 ASP A CA 1
ATOM 2023 C C . ASP A 1 256 ? 21.891 -4.427 -20.365 1.00 97.75 256 ASP A C 1
ATOM 2025 O O . ASP A 1 256 ? 22.391 -5.516 -20.652 1.00 97.75 256 ASP A O 1
ATOM 2029 N N . GLY A 1 257 ? 22.582 -3.287 -20.482 1.00 97.06 257 GLY A N 1
ATOM 2030 C CA . GLY A 1 257 ? 23.927 -3.170 -21.044 1.00 97.06 257 GLY A CA 1
ATOM 2031 C C . GLY A 1 257 ? 23.975 -3.049 -22.572 1.00 97.06 257 GLY A C 1
ATOM 2032 O O . GLY A 1 257 ? 25.055 -2.787 -23.111 1.00 97.06 257 GLY A O 1
ATOM 2033 N N . LYS A 1 258 ? 22.840 -3.205 -23.267 1.00 97.00 258 LYS A N 1
ATOM 2034 C CA . LYS A 1 258 ? 22.684 -2.985 -24.714 1.00 97.00 258 LYS A CA 1
ATOM 2035 C C . LYS A 1 258 ? 21.764 -1.801 -25.009 1.00 97.00 258 LYS A C 1
ATOM 2037 O O . LYS A 1 258 ? 22.107 -0.964 -25.838 1.00 97.00 258 LYS A O 1
ATOM 2042 N N . TYR A 1 259 ? 20.628 -1.739 -24.333 1.00 98.06 259 TYR A N 1
ATOM 2043 C CA . TYR A 1 259 ? 19.617 -0.701 -24.461 1.00 98.06 259 TYR A CA 1
ATOM 2044 C C . TYR A 1 259 ? 19.579 0.172 -23.205 1.00 98.06 259 TYR A C 1
ATOM 2046 O O . TYR A 1 259 ? 19.991 -0.253 -22.122 1.00 98.06 259 TYR A O 1
ATOM 2054 N N . VAL A 1 260 ? 19.085 1.397 -23.358 1.00 98.31 260 VAL A N 1
ATOM 2055 C CA . VAL A 1 260 ? 18.819 2.330 -22.260 1.00 98.31 260 VAL A CA 1
ATOM 2056 C C . VAL A 1 260 ? 17.356 2.730 -22.347 1.00 98.31 260 VAL A C 1
ATOM 2058 O O . VAL A 1 260 ? 16.880 3.086 -23.423 1.00 98.31 260 VAL A O 1
ATOM 2061 N N . TRP A 1 261 ? 16.649 2.685 -21.227 1.00 98.19 261 TRP A N 1
ATOM 2062 C CA . TRP A 1 261 ? 15.273 3.154 -21.129 1.00 98.19 261 TRP A CA 1
ATOM 2063 C C . TRP A 1 261 ? 15.180 4.255 -20.098 1.00 98.19 261 TRP A C 1
ATOM 2065 O O . TRP A 1 261 ? 15.787 4.163 -19.033 1.00 98.19 261 TRP A O 1
ATOM 2075 N N . PHE A 1 262 ? 14.375 5.255 -20.410 1.00 96.62 262 PHE A N 1
ATOM 2076 C CA . PHE A 1 262 ? 13.805 6.146 -19.422 1.00 96.62 262 PHE A CA 1
ATOM 2077 C C . PHE A 1 262 ? 12.391 5.657 -19.110 1.00 96.62 262 PHE A C 1
ATOM 2079 O O . PHE A 1 262 ? 11.638 5.333 -20.027 1.00 96.62 262 PHE A O 1
ATOM 2086 N N . VAL A 1 263 ? 12.034 5.556 -17.834 1.00 95.19 263 VAL A N 1
ATOM 2087 C CA . VAL A 1 263 ? 10.730 5.063 -17.390 1.00 95.19 263 VAL A CA 1
ATOM 2088 C C . VAL A 1 263 ? 10.207 5.960 -16.268 1.00 95.19 263 VAL A C 1
ATOM 2090 O O . VAL A 1 263 ? 10.702 5.932 -15.138 1.00 95.19 263 VAL A O 1
ATOM 2093 N N . ALA A 1 264 ? 9.205 6.771 -16.602 1.00 91.88 264 ALA A N 1
ATOM 2094 C CA . ALA A 1 264 ? 8.483 7.642 -15.679 1.00 91.88 264 ALA A CA 1
ATOM 2095 C C . ALA A 1 264 ? 6.976 7.378 -15.817 1.00 91.88 264 ALA A C 1
ATOM 2097 O O . ALA A 1 264 ? 6.563 6.233 -15.661 1.00 91.88 264 ALA A O 1
ATOM 2098 N N . VAL A 1 265 ? 6.149 8.392 -16.103 1.00 87.56 265 VAL A N 1
ATOM 2099 C CA . VAL A 1 265 ? 4.720 8.175 -16.404 1.00 87.56 265 VAL A CA 1
ATOM 2100 C C . VAL A 1 265 ? 4.558 7.358 -17.690 1.00 87.56 265 VAL A C 1
ATOM 2102 O O . VAL A 1 265 ? 3.764 6.413 -17.744 1.00 87.56 265 VAL A O 1
ATOM 2105 N N . ASP A 1 266 ? 5.379 7.674 -18.688 1.00 89.50 266 ASP A N 1
ATOM 2106 C CA . ASP A 1 266 ? 5.584 6.872 -19.883 1.00 89.50 266 ASP A CA 1
ATOM 2107 C C . ASP A 1 266 ? 7.028 6.378 -19.969 1.00 89.50 266 ASP A C 1
ATOM 2109 O O . ASP A 1 266 ? 7.950 6.914 -19.344 1.00 89.50 266 ASP A O 1
ATOM 2113 N N . ALA A 1 267 ? 7.207 5.297 -20.724 1.00 93.38 267 ALA A N 1
ATOM 2114 C CA . ALA A 1 267 ? 8.510 4.701 -20.952 1.00 93.38 267 ALA A CA 1
ATOM 2115 C C . ALA A 1 267 ? 9.002 5.037 -22.359 1.00 93.38 267 ALA A C 1
ATOM 2117 O O . ALA A 1 267 ? 8.236 4.981 -23.320 1.00 93.38 267 ALA A O 1
ATOM 2118 N N . GLU A 1 268 ? 10.293 5.310 -22.492 1.00 95.25 268 GLU A N 1
ATOM 2119 C CA . GLU A 1 268 ? 10.929 5.600 -23.767 1.00 95.25 268 GLU A CA 1
ATOM 2120 C C . GLU A 1 268 ? 12.255 4.848 -23.894 1.00 95.25 268 GLU A C 1
ATOM 2122 O O . GLU A 1 268 ? 13.073 4.804 -22.973 1.00 95.25 268 GLU A O 1
ATOM 2127 N N . LEU A 1 269 ? 12.471 4.239 -25.061 1.00 96.81 269 LEU A N 1
ATOM 2128 C CA . LEU A 1 269 ? 13.761 3.667 -25.425 1.00 96.81 269 LEU A CA 1
ATOM 2129 C C . LEU A 1 269 ? 14.691 4.790 -25.896 1.00 96.81 269 LEU A C 1
ATOM 2131 O O . LEU A 1 269 ? 14.469 5.389 -26.950 1.00 96.81 269 LEU A O 1
ATOM 2135 N N . ILE A 1 270 ? 15.772 5.013 -25.158 1.00 97.25 270 ILE A N 1
ATOM 2136 C CA . ILE A 1 270 ? 16.766 6.042 -25.445 1.00 97.25 270 ILE A CA 1
ATOM 2137 C C . ILE A 1 270 ? 17.750 5.511 -26.482 1.00 97.25 270 ILE A C 1
ATOM 2139 O O . ILE A 1 270 ? 18.532 4.590 -26.233 1.00 97.25 270 ILE A O 1
ATOM 2143 N N . LYS A 1 271 ? 17.687 6.084 -27.684 1.00 95.31 271 LYS A N 1
ATOM 2144 C CA . LYS A 1 271 ? 18.482 5.630 -28.829 1.00 95.31 271 LYS A CA 1
ATOM 2145 C C . LYS A 1 271 ? 19.877 6.248 -28.828 1.00 95.31 271 LYS A C 1
ATOM 2147 O O . LYS A 1 271 ? 20.089 7.359 -28.345 1.00 95.31 271 LYS A O 1
ATOM 2152 N N . ASP A 1 272 ? 20.809 5.512 -29.426 1.00 95.25 272 ASP A N 1
ATOM 2153 C CA . ASP A 1 272 ? 22.199 5.900 -29.704 1.00 95.25 272 ASP A CA 1
ATOM 2154 C C . ASP A 1 272 ? 23.102 6.152 -28.486 1.00 95.25 272 ASP A C 1
ATOM 2156 O O . ASP A 1 272 ? 24.290 6.398 -28.665 1.00 95.25 272 ASP A O 1
ATOM 2160 N N . VAL A 1 273 ? 22.597 6.047 -27.257 1.00 96.69 273 VAL A N 1
ATOM 2161 C CA . VAL A 1 273 ? 23.416 6.164 -26.042 1.00 96.69 273 VAL A CA 1
ATOM 2162 C C . VAL A 1 273 ? 24.136 4.845 -25.772 1.00 96.69 273 VAL A C 1
ATOM 2164 O O . VAL A 1 273 ? 23.505 3.794 -25.674 1.00 96.69 273 VAL A O 1
ATOM 2167 N N . ASN A 1 274 ? 25.459 4.891 -25.609 1.00 96.00 274 ASN A N 1
ATOM 2168 C CA . ASN A 1 274 ? 26.263 3.749 -25.191 1.00 96.00 274 ASN A CA 1
ATOM 2169 C C . ASN A 1 274 ? 26.091 3.478 -23.684 1.00 96.00 274 ASN A C 1
ATOM 2171 O O . ASN A 1 274 ? 26.656 4.219 -22.871 1.00 96.00 274 ASN A O 1
ATOM 2175 N N . PRO A 1 275 ? 25.439 2.369 -23.279 1.00 95.31 275 PRO A N 1
ATOM 2176 C CA . PRO A 1 275 ? 25.150 2.115 -21.868 1.00 95.31 275 PRO A CA 1
ATOM 2177 C C . PRO A 1 275 ? 26.395 1.979 -20.986 1.00 95.31 275 PRO A C 1
ATOM 2179 O O . PRO A 1 275 ? 26.341 2.210 -19.784 1.00 95.31 275 PRO A O 1
ATOM 2182 N N . LYS A 1 276 ? 27.545 1.606 -21.565 1.00 94.25 276 LYS A N 1
ATOM 2183 C CA . LYS A 1 276 ? 28.797 1.400 -20.816 1.00 94.25 276 LYS A CA 1
ATOM 2184 C C . LYS A 1 276 ? 29.537 2.695 -20.492 1.00 94.25 276 LYS A C 1
ATOM 2186 O O . LYS A 1 276 ? 30.465 2.669 -19.690 1.00 94.25 276 LYS A O 1
ATOM 2191 N N . LYS A 1 277 ? 29.192 3.792 -21.166 1.00 95.88 277 LYS A N 1
ATOM 2192 C CA . LYS A 1 277 ? 29.811 5.113 -20.985 1.00 95.88 277 LYS A CA 1
ATOM 2193 C C . LYS A 1 277 ? 28.820 6.149 -20.465 1.00 95.88 277 LYS A C 1
ATOM 2195 O O . LYS A 1 277 ? 29.182 7.317 -20.344 1.00 95.88 277 LYS A O 1
ATOM 2200 N N . MET A 1 278 ? 27.580 5.738 -20.206 1.00 96.19 278 MET A N 1
ATOM 2201 C CA . MET A 1 278 ? 26.536 6.682 -19.865 1.00 96.19 278 MET A CA 1
ATOM 2202 C C . MET A 1 278 ? 26.713 7.250 -18.455 1.00 96.19 278 MET A C 1
ATOM 2204 O O . MET A 1 278 ? 27.115 6.546 -17.529 1.00 96.19 278 MET A O 1
ATOM 2208 N N . HIS A 1 279 ? 26.372 8.520 -18.311 1.00 95.75 279 HIS A N 1
ATOM 2209 C CA . HIS A 1 279 ? 26.246 9.247 -17.062 1.00 95.75 279 HIS A CA 1
ATOM 2210 C C . HIS A 1 279 ? 24.848 9.853 -16.991 1.00 95.75 279 HIS A C 1
ATOM 2212 O O . HIS A 1 279 ? 24.262 10.224 -18.014 1.00 95.75 279 HIS A O 1
ATOM 2218 N N . ILE A 1 280 ? 24.318 9.904 -15.771 1.00 96.50 280 ILE A N 1
ATOM 2219 C CA . ILE A 1 280 ? 22.984 10.410 -15.480 1.00 96.50 280 ILE A CA 1
ATOM 2220 C C . ILE A 1 280 ? 23.135 11.630 -14.583 1.00 96.50 280 ILE A C 1
ATOM 2222 O O . ILE A 1 280 ? 23.750 11.541 -13.521 1.00 96.50 280 ILE A O 1
ATOM 2226 N N . GLU A 1 281 ? 22.560 12.749 -15.003 1.00 94.44 281 GLU A N 1
ATOM 2227 C CA . GLU A 1 281 ? 22.410 13.940 -14.171 1.00 94.44 281 GLU A CA 1
ATOM 2228 C C . GLU A 1 281 ? 20.921 14.163 -13.927 1.00 94.44 281 GLU A C 1
ATOM 2230 O O . GLU A 1 281 ? 20.114 14.036 -14.845 1.00 94.44 281 GLU A O 1
ATOM 2235 N N . GLN A 1 282 ? 20.544 14.478 -12.693 1.00 88.44 282 GLN A N 1
ATOM 2236 C CA . GLN A 1 282 ? 19.158 14.749 -12.336 1.00 88.44 282 GLN A CA 1
ATOM 2237 C C . GLN A 1 282 ? 19.080 16.126 -11.690 1.00 88.44 282 GLN A C 1
ATOM 2239 O O . GLN A 1 282 ? 19.750 16.385 -10.691 1.00 88.44 282 GLN A O 1
ATOM 2244 N N . ASP A 1 283 ? 18.259 16.992 -12.271 1.00 83.06 283 ASP A N 1
ATOM 2245 C CA . ASP A 1 283 ? 17.891 18.296 -11.723 1.00 83.06 283 ASP A CA 1
ATOM 2246 C C . ASP A 1 283 ? 16.366 18.350 -11.635 1.00 83.06 283 ASP A C 1
ATOM 2248 O O . ASP A 1 283 ? 15.684 17.703 -12.414 1.00 83.06 283 ASP A O 1
ATOM 2252 N N . SER A 1 284 ? 15.821 19.052 -10.651 1.00 80.31 284 SER A N 1
ATOM 2253 C CA . SER A 1 284 ? 14.411 19.020 -10.236 1.00 80.31 284 SER A CA 1
ATOM 2254 C C . SER A 1 284 ? 13.409 18.907 -11.404 1.00 80.31 284 SER A C 1
ATOM 2256 O O . SER A 1 284 ? 13.019 19.907 -12.000 1.00 80.31 284 SER A O 1
ATOM 2258 N N . GLY A 1 285 ? 12.953 17.679 -11.699 1.00 84.06 285 GLY A N 1
ATOM 2259 C CA . GLY A 1 285 ? 11.966 17.380 -12.748 1.00 84.06 285 GLY A CA 1
ATOM 2260 C C . GLY A 1 285 ? 12.525 16.965 -14.119 1.00 84.06 285 GLY A C 1
ATOM 2261 O O . GLY A 1 285 ? 11.739 16.589 -14.985 1.00 84.06 285 GLY A O 1
ATOM 2262 N N . GLU A 1 286 ? 13.841 16.966 -14.318 1.00 90.88 286 GLU A N 1
ATOM 2263 C CA . GLU A 1 286 ? 14.541 16.567 -15.544 1.00 90.88 286 GLU A CA 1
ATOM 2264 C C . GLU A 1 286 ? 15.672 15.562 -15.247 1.00 90.88 286 GLU A C 1
ATOM 2266 O O . GLU A 1 286 ? 16.429 15.681 -14.284 1.00 90.88 286 GLU A O 1
ATOM 2271 N N . VAL A 1 287 ? 15.811 14.564 -16.113 1.00 95.12 287 VAL A N 1
ATOM 2272 C CA . VAL A 1 287 ? 16.893 13.581 -16.122 1.00 95.12 287 VAL A CA 1
ATOM 2273 C C . VAL A 1 287 ? 17.654 13.723 -17.431 1.00 95.12 287 VAL A C 1
ATOM 2275 O O . VAL A 1 287 ? 17.088 13.553 -18.511 1.00 95.12 287 VAL A O 1
ATOM 2278 N N . ARG A 1 288 ? 18.951 14.005 -17.349 1.00 96.06 288 ARG A N 1
ATOM 2279 C CA . ARG A 1 288 ? 19.856 14.027 -18.496 1.00 96.06 288 ARG A CA 1
ATOM 2280 C C . ARG A 1 288 ? 20.618 12.721 -18.588 1.00 96.06 288 ARG A C 1
ATOM 2282 O O . ARG A 1 288 ? 21.207 12.268 -17.611 1.00 96.06 288 ARG A O 1
ATOM 2289 N N . ILE A 1 289 ? 20.611 12.136 -19.779 1.00 97.50 289 ILE A N 1
ATOM 2290 C CA . ILE A 1 289 ? 21.256 10.860 -20.088 1.00 97.50 289 ILE A CA 1
ATOM 2291 C C . ILE A 1 289 ? 22.265 11.128 -21.195 1.00 97.50 289 ILE A C 1
ATOM 2293 O O . ILE A 1 289 ? 21.874 11.531 -22.289 1.00 97.50 289 ILE A O 1
ATOM 2297 N N . SER A 1 290 ? 23.553 10.919 -20.933 1.00 96.38 290 SER A N 1
ATOM 2298 C CA . SER A 1 290 ? 24.605 11.187 -21.918 1.00 96.38 290 SER A CA 1
ATOM 2299 C C . SER A 1 290 ? 25.703 10.141 -21.877 1.00 96.38 290 SER A C 1
ATOM 2301 O O . SER A 1 290 ? 25.999 9.613 -20.817 1.00 96.38 290 SER A O 1
ATOM 2303 N N . ASP A 1 291 ? 26.335 9.843 -23.011 1.00 96.75 291 ASP A N 1
ATOM 2304 C CA . ASP A 1 291 ? 27.563 9.031 -23.093 1.00 96.75 291 ASP A CA 1
ATOM 2305 C C . ASP A 1 291 ? 28.800 9.845 -23.524 1.00 96.75 291 ASP A C 1
ATOM 2307 O O . ASP A 1 291 ? 29.854 9.280 -23.835 1.00 96.75 291 ASP A O 1
ATOM 2311 N N . GLY A 1 292 ? 28.663 11.176 -23.550 1.00 94.38 292 GLY A N 1
ATOM 2312 C CA . GLY A 1 292 ? 29.664 12.129 -24.035 1.00 94.38 292 GLY A CA 1
ATOM 2313 C C . GLY A 1 292 ? 29.617 12.387 -25.547 1.00 94.38 292 GLY A C 1
ATOM 2314 O O . GLY A 1 292 ? 30.331 13.267 -26.022 1.00 94.38 292 GLY A O 1
ATOM 2315 N N . VAL A 1 293 ? 28.794 11.648 -26.301 1.00 95.25 293 VAL A N 1
ATOM 2316 C CA . VAL A 1 293 ? 28.562 11.847 -27.745 1.00 95.25 293 VAL A CA 1
ATOM 2317 C C . VAL A 1 293 ? 27.088 12.128 -28.028 1.00 95.25 293 VAL A C 1
ATOM 2319 O O . VAL A 1 293 ? 26.764 13.035 -28.787 1.00 95.25 293 VAL A O 1
ATOM 2322 N N . ASN A 1 294 ? 26.200 11.345 -27.425 1.00 96.44 294 ASN A N 1
ATOM 2323 C CA . ASN A 1 294 ? 24.758 11.487 -27.510 1.00 96.44 294 ASN A CA 1
ATOM 2324 C C . ASN A 1 294 ? 24.232 11.929 -26.155 1.00 96.44 294 ASN A C 1
ATOM 2326 O O . ASN A 1 294 ? 24.621 11.361 -25.135 1.00 96.44 294 ASN A O 1
ATOM 2330 N N . GLN A 1 295 ? 23.312 12.888 -26.162 1.00 96.25 295 GLN A N 1
ATOM 2331 C CA . GLN A 1 295 ? 22.695 13.404 -24.956 1.00 96.25 295 GLN A CA 1
ATOM 2332 C C . GLN A 1 295 ? 21.183 13.523 -25.138 1.00 96.25 295 GLN A C 1
ATOM 2334 O O . GLN A 1 295 ? 20.683 13.871 -26.206 1.00 96.25 295 GLN A O 1
ATOM 2339 N N . TRP A 1 296 ? 20.456 13.196 -24.079 1.00 97.19 296 TRP A N 1
ATOM 2340 C CA . TRP A 1 296 ? 19.009 13.294 -23.995 1.00 97.19 296 TRP A CA 1
ATOM 2341 C C . TRP A 1 296 ? 18.623 14.048 -22.731 1.00 97.19 296 TRP A C 1
ATOM 2343 O O . TRP A 1 296 ? 19.260 13.876 -21.693 1.00 97.19 296 TRP A O 1
ATOM 2353 N N . ALA A 1 297 ? 17.563 14.843 -22.821 1.00 94.88 297 ALA A N 1
ATOM 2354 C CA . ALA A 1 297 ? 16.881 15.445 -21.685 1.00 94.88 297 ALA A CA 1
ATOM 2355 C C . ALA A 1 297 ? 15.471 14.851 -21.579 1.00 94.88 297 ALA A C 1
ATOM 2357 O O . ALA A 1 297 ? 14.678 14.920 -22.523 1.00 94.88 297 ALA A O 1
ATOM 2358 N N . CYS A 1 298 ? 15.177 14.245 -20.433 1.00 94.75 298 CYS A N 1
ATOM 2359 C CA . CYS A 1 298 ? 13.932 13.553 -20.134 1.00 94.75 298 CYS A CA 1
ATOM 2360 C C . CYS A 1 298 ? 13.207 14.242 -18.983 1.00 94.75 298 CYS A C 1
ATOM 2362 O O . CYS A 1 298 ? 13.729 14.329 -17.878 1.00 94.75 298 CYS A O 1
ATOM 2364 N N . ILE A 1 299 ? 11.989 14.711 -19.219 1.00 90.19 299 ILE A N 1
ATOM 2365 C CA . ILE A 1 299 ? 11.184 15.392 -18.204 1.00 90.19 299 ILE A CA 1
ATOM 2366 C C . ILE A 1 299 ? 10.369 14.343 -17.444 1.00 90.19 299 ILE A C 1
ATOM 2368 O O . ILE A 1 299 ? 9.635 13.571 -18.059 1.00 90.19 299 ILE A O 1
ATOM 2372 N N . LEU A 1 300 ? 10.481 14.337 -16.113 1.00 84.56 300 LEU A N 1
ATOM 2373 C CA . LEU A 1 300 ? 9.749 13.432 -15.220 1.00 84.56 300 LEU A CA 1
ATOM 2374 C C . LEU A 1 300 ? 8.249 13.736 -15.224 1.00 84.56 300 LEU A C 1
ATOM 2376 O O . LEU A 1 300 ? 7.436 12.817 -15.282 1.00 84.56 300 LEU A O 1
ATOM 2380 N N . MET A 1 301 ? 7.894 15.024 -15.175 1.00 74.62 301 MET A N 1
ATOM 2381 C CA . MET A 1 301 ? 6.517 15.521 -15.224 1.00 74.62 301 MET A CA 1
ATOM 2382 C C . MET A 1 301 ? 6.492 16.928 -15.833 1.00 74.62 301 MET A C 1
ATOM 2384 O O . MET A 1 301 ? 7.039 17.855 -15.237 1.00 74.62 301 MET A O 1
ATOM 2388 N N . LYS A 1 302 ? 5.862 17.101 -17.004 1.00 59.03 302 LYS A N 1
ATOM 2389 C CA . LYS A 1 302 ? 5.705 18.425 -17.637 1.00 59.03 302 LYS A CA 1
ATOM 2390 C C . LYS A 1 302 ? 4.394 19.110 -17.240 1.00 59.03 302 LYS A C 1
ATOM 2392 O O . LYS A 1 302 ? 4.422 20.259 -16.825 1.00 59.03 302 LYS A O 1
ATOM 2397 N N . ASP A 1 303 ? 3.277 18.378 -17.296 1.00 57.12 303 ASP A N 1
ATOM 2398 C CA . ASP A 1 303 ? 1.924 18.851 -16.959 1.00 57.12 303 ASP A CA 1
ATOM 2399 C C . ASP A 1 303 ? 1.047 17.677 -16.497 1.00 57.12 303 ASP A C 1
ATOM 2401 O O . ASP A 1 303 ? 0.436 17.008 -17.319 1.00 57.12 303 ASP A O 1
ATOM 2405 N N . LYS A 1 304 ? 1.011 17.407 -15.184 1.00 55.47 304 LYS A N 1
ATOM 2406 C CA . LYS A 1 304 ? 0.227 16.377 -14.450 1.00 55.47 304 LYS A CA 1
ATOM 2407 C C . LYS A 1 304 ? 0.191 14.919 -14.968 1.00 55.47 304 LYS A C 1
ATOM 2409 O O . LYS A 1 304 ? -0.130 14.063 -14.150 1.00 55.47 304 LYS A O 1
ATOM 2414 N N . TYR A 1 305 ? 0.521 14.608 -16.223 1.00 56.38 305 TYR A N 1
ATOM 2415 C CA . TYR A 1 305 ? 0.303 13.292 -16.837 1.00 56.38 305 TYR A CA 1
ATOM 2416 C C . TYR A 1 305 ? 1.290 12.901 -17.946 1.00 56.38 305 TYR A C 1
ATOM 2418 O O . TYR A 1 305 ? 1.278 11.736 -18.318 1.00 56.38 305 TYR A O 1
ATOM 2426 N N . ASP A 1 306 ? 2.163 13.798 -18.421 1.00 64.94 306 ASP A N 1
ATOM 2427 C CA . ASP A 1 306 ? 3.080 13.472 -19.523 1.00 64.94 306 ASP A CA 1
ATOM 2428 C C . ASP A 1 306 ? 4.555 13.610 -19.114 1.00 64.94 306 ASP A C 1
ATOM 2430 O O . ASP A 1 306 ? 4.994 14.639 -18.575 1.00 64.94 306 ASP A O 1
ATOM 2434 N N . SER A 1 307 ? 5.321 12.563 -19.421 1.00 80.81 307 SER A N 1
ATOM 2435 C CA . SER A 1 307 ? 6.784 12.555 -19.431 1.00 80.81 307 SER A CA 1
ATOM 2436 C C . SER A 1 307 ? 7.280 12.476 -20.872 1.00 80.81 307 SER A C 1
ATOM 2438 O O . SER A 1 307 ? 6.652 11.827 -21.705 1.00 80.81 307 SER A O 1
ATOM 2440 N N . SER A 1 308 ? 8.409 13.107 -21.185 1.00 87.44 308 SER A N 1
ATOM 2441 C CA . SER A 1 308 ? 8.936 13.121 -22.557 1.00 87.44 308 SER A CA 1
ATOM 2442 C C . SER A 1 308 ? 10.450 13.196 -22.569 1.00 87.44 308 SER A C 1
ATOM 2444 O O . SER A 1 308 ? 11.005 13.996 -21.810 1.00 87.44 308 SER A O 1
ATOM 2446 N N . CYS A 1 309 ? 11.102 12.479 -23.481 1.00 92.31 309 CYS A N 1
ATOM 2447 C CA . CYS A 1 309 ? 12.515 12.670 -23.767 1.00 92.31 309 CYS A CA 1
ATOM 2448 C C . CYS A 1 309 ? 12.735 13.343 -25.122 1.00 92.31 309 CYS A C 1
ATOM 2450 O O . CYS A 1 309 ? 11.982 13.166 -26.076 1.00 92.31 309 CYS A O 1
ATOM 2452 N N . HIS A 1 310 ? 13.799 14.134 -25.215 1.00 92.69 310 HIS A N 1
ATOM 2453 C CA . HIS A 1 310 ? 14.281 14.670 -26.481 1.00 92.69 310 HIS A CA 1
ATOM 2454 C C . HIS A 1 310 ? 15.806 14.677 -26.505 1.00 92.69 310 HIS A C 1
ATOM 2456 O O . HIS A 1 310 ? 16.464 14.880 -25.484 1.00 92.69 310 HIS A O 1
ATOM 2462 N N . LYS A 1 311 ? 16.365 14.425 -27.688 1.00 93.19 311 LYS A N 1
ATOM 2463 C CA . LYS A 1 311 ? 17.806 14.497 -27.930 1.00 93.19 311 LYS A CA 1
ATOM 2464 C C . LYS A 1 311 ? 18.241 15.967 -27.939 1.00 93.19 311 LYS A C 1
ATOM 2466 O O . LYS A 1 311 ? 17.532 16.792 -28.523 1.00 93.19 311 LYS A O 1
ATOM 2471 N N . ILE A 1 312 ? 19.375 16.275 -27.312 1.00 89.75 312 ILE A N 1
ATOM 2472 C CA . ILE A 1 312 ? 19.961 17.625 -27.225 1.00 89.75 312 ILE A CA 1
ATOM 2473 C C . ILE A 1 312 ? 21.391 17.663 -27.757 1.00 89.75 312 ILE A C 1
ATOM 2475 O O . ILE A 1 312 ? 22.038 16.590 -27.794 1.00 89.75 312 ILE A O 1
#